Protein AF-A0A950GCI7-F1 (afdb_monomer)

pLDDT: mean 86.98, std 5.53, range [61.91, 94.88]

Sequence (180 aa):
MVAACFAAFTVYAAAMVFTGHADGTWAVWAFGGYAIATMLMLATRSWVLPLAVALGGALVAPLAWLMTRTAATAEVVVIGRAADHVLKYGTPYLPPGQLTGWKAYNPYLPLMDVFGLPRAVGIHGVLGDTRIWVTLTTILLIAAAFAIASPHRLRDCPHCRTRIAGATALAVASPVIAFP

Foldseek 3Di:
DLLVQLVVQLVVLVVVCPVPDPQVVLSVLQNVLSVVLSVCVVVDPDNVVSLVSLCVRLAVVVLVCCQPPHDDDLLQVLLLQLLLCCVVPVGSADDPVPCPDPSNDRPDDSVLNVLNNCVNVPNDGPSNGSSVVVLVVVLVVQLVVLCVVDPDHCVVDVVSNVVSVSVSSSVCSHCVNSRD

Structure (mmCIF, N/CA/C/O backbone):
data_AF-A0A950GCI7-F1
#
_entry.id   AF-A0A950GCI7-F1
#
loop_
_atom_site.group_PDB
_atom_site.id
_atom_site.type_symbol
_atom_site.label_atom_id
_atom_site.label_alt_id
_atom_site.label_comp_id
_atom_site.label_asym_id
_atom_site.label_entity_id
_atom_site.label_seq_id
_atom_site.pdbx_PDB_ins_code
_atom_site.Cartn_x
_atom_site.Cartn_y
_atom_site.Cartn_z
_atom_site.occupancy
_atom_site.B_iso_or_equiv
_atom_site.auth_seq_id
_atom_site.auth_comp_id
_atom_site.auth_asym_id
_atom_site.auth_atom_id
_atom_site.pdbx_PDB_model_num
ATOM 1 N N . MET A 1 1 ? -7.920 -1.530 23.272 1.00 66.19 1 MET A N 1
ATOM 2 C CA . MET A 1 1 ? -6.773 -2.134 22.556 1.00 66.19 1 MET A CA 1
ATOM 3 C C . MET A 1 1 ? -6.492 -1.422 21.233 1.00 66.19 1 MET A C 1
ATOM 5 O O . MET A 1 1 ? -5.451 -0.799 21.139 1.00 66.19 1 MET A O 1
ATOM 9 N N . VAL A 1 2 ? -7.421 -1.393 20.265 1.00 76.75 2 VAL A N 1
ATOM 10 C CA . VAL A 1 2 ? -7.188 -0.764 18.939 1.00 76.75 2 VAL A CA 1
ATOM 11 C C . VAL A 1 2 ? -6.863 0.739 19.008 1.00 76.75 2 VAL A C 1
ATOM 13 O O . VAL A 1 2 ? -5.959 1.194 18.318 1.00 76.75 2 VAL A O 1
ATOM 16 N N . ALA A 1 3 ? -7.523 1.503 19.886 1.00 78.44 3 ALA A N 1
ATOM 17 C CA . ALA A 1 3 ? -7.198 2.922 20.094 1.00 78.44 3 ALA A CA 1
ATOM 18 C C . ALA A 1 3 ? -5.755 3.144 20.593 1.00 78.44 3 ALA A C 1
ATOM 20 O O . ALA A 1 3 ? -5.101 4.089 20.170 1.00 78.44 3 ALA A O 1
ATOM 21 N N . ALA A 1 4 ? -5.237 2.248 21.444 1.00 83.69 4 ALA A N 1
ATOM 22 C CA . ALA A 1 4 ? -3.854 2.314 21.915 1.00 83.69 4 ALA A CA 1
ATOM 23 C C . ALA A 1 4 ? -2.859 1.986 20.790 1.00 83.69 4 ALA A C 1
ATOM 25 O O . ALA A 1 4 ? -1.811 2.617 20.704 1.00 83.69 4 ALA A O 1
ATOM 26 N N . CYS A 1 5 ? -3.208 1.054 19.893 1.00 84.75 5 CYS A N 1
ATOM 27 C CA . CYS A 1 5 ? -2.416 0.783 18.693 1.00 84.75 5 CYS A CA 1
ATOM 28 C C . CYS A 1 5 ? -2.339 2.020 17.791 1.00 84.75 5 CYS A C 1
ATOM 30 O O . CYS A 1 5 ? -1.241 2.418 17.423 1.00 84.75 5 CYS A O 1
ATOM 32 N N . PHE A 1 6 ? -3.471 2.668 17.486 1.00 86.00 6 PHE A N 1
ATOM 33 C CA . PHE A 1 6 ? -3.452 3.877 16.656 1.00 86.00 6 PHE A CA 1
ATOM 34 C C . PHE A 1 6 ? -2.712 5.038 17.315 1.00 86.00 6 PHE A C 1
ATOM 36 O O . PHE A 1 6 ? -1.933 5.693 16.633 1.00 86.00 6 PHE A O 1
ATOM 43 N N . ALA A 1 7 ? -2.845 5.227 18.630 1.00 84.75 7 ALA A N 1
ATOM 44 C CA . ALA A 1 7 ? -2.058 6.225 19.349 1.00 84.75 7 ALA A CA 1
ATOM 45 C C . ALA A 1 7 ? -0.545 5.950 19.243 1.00 84.75 7 ALA A C 1
ATOM 47 O O . ALA A 1 7 ? 0.230 6.861 18.956 1.00 84.75 7 ALA A O 1
ATOM 48 N N . ALA A 1 8 ? -0.119 4.691 19.405 1.00 88.81 8 ALA A N 1
ATOM 49 C CA . ALA A 1 8 ? 1.278 4.303 19.215 1.00 88.81 8 ALA A CA 1
ATOM 50 C C . ALA A 1 8 ? 1.749 4.543 17.769 1.00 88.81 8 ALA A C 1
ATOM 52 O O . ALA A 1 8 ? 2.854 5.039 17.553 1.00 88.81 8 ALA A O 1
ATOM 53 N N . PHE A 1 9 ? 0.900 4.258 16.778 1.00 90.12 9 PHE A N 1
ATOM 54 C CA . PHE A 1 9 ? 1.200 4.513 15.368 1.00 90.12 9 PHE A CA 1
ATOM 55 C C . PHE A 1 9 ? 1.307 6.010 15.059 1.00 90.12 9 PHE A C 1
ATOM 57 O O . PHE A 1 9 ? 2.199 6.407 14.314 1.00 90.12 9 PHE A O 1
ATOM 64 N N . THR A 1 10 ? 0.471 6.855 15.674 1.00 88.88 10 THR A N 1
ATOM 65 C CA . THR A 1 10 ? 0.588 8.317 15.586 1.00 88.88 10 THR A CA 1
ATOM 66 C C . THR A 1 10 ? 1.929 8.797 16.129 1.00 88.88 10 THR A C 1
ATOM 68 O O . THR A 1 10 ? 2.590 9.593 15.470 1.00 88.88 10 THR A O 1
ATOM 71 N N . VAL A 1 11 ? 2.354 8.310 17.301 1.00 88.50 11 VAL A N 1
ATOM 72 C CA . VAL A 1 11 ? 3.646 8.689 17.901 1.00 88.50 11 VAL A CA 1
ATOM 73 C C . VAL A 1 11 ? 4.813 8.254 17.013 1.00 88.50 11 VAL A C 1
ATOM 75 O O . VAL A 1 11 ? 5.729 9.039 16.780 1.00 88.50 11 VAL A O 1
ATOM 78 N N . TYR A 1 12 ? 4.760 7.037 16.468 1.00 86.94 12 TYR A N 1
ATOM 79 C CA . TYR A 1 12 ? 5.771 6.544 15.532 1.00 86.94 12 TYR A CA 1
ATOM 80 C C . TYR A 1 12 ? 5.846 7.398 14.257 1.00 86.94 12 TYR A C 1
ATOM 82 O O . TYR A 1 12 ? 6.926 7.841 13.870 1.00 86.94 12 TYR A O 1
ATOM 90 N N . ALA A 1 13 ? 4.699 7.683 13.631 1.00 86.44 13 ALA A N 1
ATOM 91 C CA . ALA A 1 13 ? 4.641 8.523 12.439 1.00 86.44 13 ALA A CA 1
ATOM 92 C C . ALA A 1 13 ? 5.143 9.946 12.729 1.00 86.44 13 ALA A C 1
ATOM 94 O O . ALA A 1 13 ? 5.906 10.492 11.939 1.00 86.44 13 ALA A O 1
ATOM 95 N N . ALA A 1 14 ? 4.794 10.517 13.889 1.00 86.56 14 ALA A N 1
ATOM 96 C CA . ALA A 1 14 ? 5.299 11.816 14.324 1.00 86.56 14 ALA A CA 1
ATOM 97 C C . ALA A 1 14 ? 6.827 11.819 14.433 1.00 86.56 14 ALA A C 1
ATOM 99 O O . ALA A 1 14 ? 7.466 12.720 13.902 1.00 86.56 14 ALA A O 1
ATOM 100 N N . ALA A 1 15 ? 7.421 10.798 15.060 1.00 85.81 15 ALA A N 1
ATOM 101 C CA . ALA A 1 15 ? 8.874 10.677 15.152 1.00 85.81 15 ALA A CA 1
ATOM 102 C C . ALA A 1 15 ? 9.528 10.642 13.760 1.00 85.81 15 ALA A C 1
ATOM 104 O O . ALA A 1 15 ? 10.510 11.344 13.533 1.00 85.81 15 ALA A O 1
ATOM 105 N N . MET A 1 16 ? 8.940 9.904 12.812 1.00 83.62 16 MET A N 1
ATOM 106 C CA . MET A 1 16 ? 9.430 9.814 11.430 1.00 83.62 16 MET A CA 1
ATOM 107 C C . MET A 1 16 ? 9.315 11.122 10.639 1.00 83.62 16 MET A C 1
ATOM 109 O O . MET A 1 16 ? 10.149 11.374 9.775 1.00 83.62 16 MET A O 1
ATOM 113 N N . VAL A 1 17 ? 8.350 11.997 10.941 1.00 83.94 17 VAL A N 1
ATOM 114 C CA . VAL A 1 17 ? 8.305 13.339 10.326 1.00 83.94 17 VAL A CA 1
ATOM 115 C C . VAL A 1 17 ? 9.581 14.129 10.649 1.00 83.94 17 VAL A C 1
ATOM 117 O O . VAL A 1 17 ? 10.089 14.858 9.799 1.00 83.94 17 VAL A O 1
ATOM 120 N N . PHE A 1 18 ? 10.137 13.954 11.850 1.00 78.12 18 PHE A N 1
ATOM 121 C CA . PHE A 1 18 ? 11.316 14.694 12.306 1.00 78.12 18 PHE A CA 1
ATOM 122 C C . PHE A 1 18 ? 12.657 14.081 11.878 1.00 78.12 18 PHE A C 1
ATOM 124 O O . PHE A 1 18 ? 13.688 14.725 12.061 1.00 78.12 18 PHE A O 1
ATOM 131 N N . THR A 1 19 ? 12.686 12.879 11.287 1.00 76.44 19 THR A N 1
ATOM 132 C CA . THR A 1 19 ? 13.949 12.244 10.858 1.00 76.44 19 THR A CA 1
ATOM 133 C C . THR A 1 19 ? 14.475 12.772 9.522 1.00 76.44 19 THR A C 1
ATOM 135 O O . THR A 1 19 ? 15.605 12.451 9.157 1.00 76.44 19 THR A O 1
ATOM 138 N N . GLY A 1 20 ? 13.692 13.561 8.775 1.00 63.19 20 GLY A N 1
ATOM 139 C CA . GLY A 1 20 ? 14.128 14.208 7.528 1.00 63.19 20 GLY A CA 1
ATOM 140 C C . GLY A 1 20 ? 14.492 13.253 6.381 1.00 63.19 20 GLY A C 1
ATOM 141 O O . GLY A 1 20 ? 15.110 13.681 5.409 1.00 63.19 20 GLY A O 1
ATOM 142 N N . HIS A 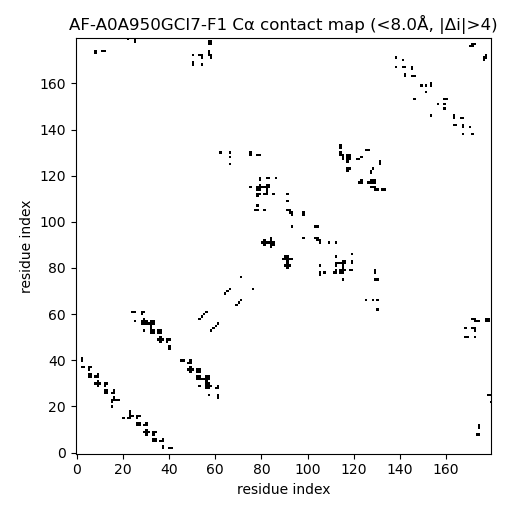1 21 ? 14.139 11.968 6.486 1.00 66.25 21 HIS A N 1
ATOM 143 C CA . HIS A 1 21 ? 14.389 10.972 5.442 1.00 66.25 21 HIS A CA 1
ATOM 144 C C . HIS A 1 21 ? 13.440 11.165 4.244 1.00 66.25 21 HIS A C 1
ATOM 146 O O . HIS A 1 21 ? 12.429 11.867 4.338 1.00 66.25 21 HIS A O 1
ATOM 152 N N . ALA A 1 22 ? 13.751 10.515 3.113 1.00 61.91 22 ALA A N 1
ATOM 153 C CA . ALA A 1 22 ? 12.938 10.541 1.886 1.00 61.91 22 ALA A CA 1
ATOM 154 C C . ALA A 1 22 ? 11.456 10.168 2.125 1.00 61.91 22 ALA A C 1
ATOM 156 O O . ALA A 1 22 ? 10.571 10.581 1.373 1.00 61.91 22 ALA A O 1
ATOM 157 N N . ASP A 1 23 ? 11.182 9.478 3.230 1.00 71.56 23 ASP A N 1
ATOM 158 C CA . ASP A 1 23 ? 9.874 8.951 3.616 1.00 71.56 23 ASP A CA 1
ATOM 159 C C . ASP A 1 23 ? 9.044 9.939 4.454 1.00 71.56 23 ASP A C 1
ATOM 161 O O . ASP A 1 23 ? 7.928 9.632 4.878 1.00 71.56 23 ASP A O 1
ATOM 165 N N . GLY A 1 24 ? 9.536 11.168 4.659 1.00 79.31 24 GLY A N 1
ATOM 166 C CA . GLY A 1 24 ? 8.820 12.213 5.399 1.00 79.31 24 GLY A CA 1
ATOM 167 C C . GLY A 1 24 ? 7.439 12.534 4.812 1.00 79.31 24 GLY A C 1
ATOM 168 O O . GLY A 1 24 ? 6.510 12.865 5.547 1.00 79.31 24 GLY A O 1
ATOM 169 N N . THR A 1 25 ? 7.258 12.351 3.499 1.00 85.38 25 THR A N 1
ATOM 170 C CA . THR A 1 25 ? 5.945 12.526 2.855 1.00 85.38 25 THR A CA 1
ATOM 171 C C . THR A 1 25 ? 4.940 11.478 3.330 1.00 85.38 25 THR A C 1
ATOM 173 O O . THR A 1 25 ? 3.799 11.822 3.635 1.00 85.38 25 THR A O 1
ATOM 176 N N . TRP A 1 26 ? 5.352 10.210 3.436 1.00 88.75 26 TRP A N 1
ATOM 177 C CA . TRP A 1 26 ? 4.504 9.165 4.011 1.00 8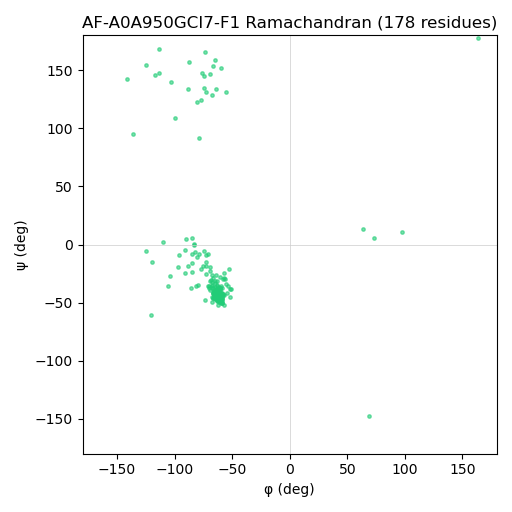8.75 26 TRP A CA 1
ATOM 178 C C . TRP A 1 26 ? 4.178 9.483 5.472 1.00 88.75 26 TRP A C 1
ATOM 180 O O . TRP A 1 26 ? 3.018 9.405 5.872 1.00 88.75 26 TRP A O 1
ATOM 190 N N . ALA A 1 27 ? 5.179 9.920 6.243 1.00 87.19 27 ALA A N 1
ATOM 191 C CA . ALA A 1 27 ? 5.028 10.184 7.669 1.00 87.19 27 ALA A CA 1
ATOM 192 C C . ALA A 1 27 ? 3.974 11.267 7.961 1.00 87.19 27 ALA A C 1
ATOM 194 O O . ALA A 1 27 ? 3.185 11.111 8.891 1.00 87.19 27 ALA A O 1
ATOM 195 N N . VAL A 1 28 ? 3.891 12.321 7.138 1.00 89.69 28 VAL A N 1
ATOM 196 C CA . VAL A 1 28 ? 2.868 13.379 7.268 1.00 89.69 28 VAL A CA 1
ATOM 197 C C . VAL A 1 28 ? 1.454 12.828 7.057 1.00 89.69 28 VAL A C 1
ATOM 199 O O . VAL A 1 28 ? 0.557 13.080 7.865 1.00 89.69 28 VAL A O 1
ATOM 202 N N . TRP A 1 29 ? 1.254 12.049 5.992 1.00 91.06 29 TRP A N 1
ATOM 203 C CA . TRP A 1 29 ? -0.033 11.420 5.692 1.00 91.06 29 TRP A CA 1
ATOM 204 C C . TRP A 1 29 ? -0.444 10.413 6.775 1.00 91.06 29 TRP A C 1
ATOM 206 O O . TRP A 1 29 ? -1.570 10.464 7.281 1.00 91.06 29 TRP A O 1
ATOM 216 N N . ALA A 1 30 ? 0.486 9.546 7.180 1.00 88.88 30 ALA A N 1
ATOM 217 C CA . ALA A 1 30 ? 0.273 8.538 8.209 1.00 88.88 30 ALA A CA 1
ATOM 218 C C . ALA A 1 30 ? -0.029 9.177 9.573 1.00 88.88 30 ALA A C 1
ATOM 220 O O . ALA A 1 30 ? -0.970 8.762 10.249 1.00 88.88 30 ALA A O 1
ATOM 221 N N . PHE A 1 31 ? 0.696 10.235 9.954 1.00 90.50 31 PHE A N 1
ATOM 222 C CA . PHE A 1 31 ? 0.443 10.986 11.184 1.00 90.50 31 PHE A CA 1
ATOM 223 C C . PHE A 1 31 ? -0.987 11.530 11.223 1.00 90.50 31 PHE A C 1
ATOM 225 O O . PHE A 1 31 ? -1.716 11.263 12.182 1.00 90.50 31 PHE A O 1
ATOM 232 N N . GLY A 1 32 ? -1.412 12.230 10.165 1.00 90.56 32 GLY A N 1
ATOM 233 C CA . GLY A 1 32 ? -2.774 12.755 10.061 1.00 90.56 32 GLY A CA 1
ATOM 234 C C . GLY A 1 32 ? -3.828 11.646 10.120 1.00 90.56 32 GLY A C 1
ATOM 235 O O . GLY A 1 32 ? -4.783 11.735 10.894 1.00 90.56 32 GLY A O 1
ATOM 236 N N . GLY A 1 33 ? -3.620 10.561 9.366 1.00 90.75 33 GLY A N 1
ATOM 237 C CA . GLY A 1 33 ? -4.516 9.404 9.337 1.00 90.75 33 GLY A CA 1
ATOM 238 C C . GLY A 1 33 ? -4.686 8.740 10.704 1.00 90.75 33 GLY A C 1
ATOM 239 O O . GLY A 1 33 ? -5.814 8.543 11.161 1.00 90.75 33 GLY A O 1
ATOM 240 N N . TYR A 1 34 ? -3.586 8.436 11.395 1.00 92.12 34 TYR A N 1
ATOM 241 C CA . TYR A 1 34 ? -3.638 7.800 12.712 1.00 92.12 34 TYR A CA 1
ATOM 242 C C . TYR A 1 34 ? -4.157 8.736 13.805 1.00 92.12 34 TYR A C 1
ATOM 244 O O . TYR A 1 34 ? -4.874 8.279 14.695 1.00 92.12 34 TYR A O 1
ATOM 252 N N . ALA A 1 35 ? -3.841 10.035 13.752 1.00 90.06 35 ALA A N 1
ATOM 253 C CA . ALA A 1 35 ? -4.347 11.008 14.720 1.00 90.06 35 ALA A CA 1
ATOM 254 C C . ALA A 1 35 ? -5.878 11.122 14.640 1.00 90.06 35 ALA A C 1
ATOM 256 O O . ALA A 1 35 ? -6.562 10.981 15.657 1.00 90.06 35 ALA A O 1
ATOM 257 N N . ILE A 1 36 ? -6.426 11.279 13.429 1.00 92.38 36 ILE A N 1
ATOM 258 C CA . ILE A 1 36 ? -7.878 11.329 13.212 1.00 92.38 36 ILE A CA 1
ATOM 259 C C . ILE A 1 36 ? -8.518 9.989 13.595 1.00 92.38 36 ILE A C 1
ATOM 261 O O . ILE A 1 36 ? -9.534 9.975 14.289 1.00 92.38 36 ILE A O 1
ATOM 265 N N . ALA A 1 37 ? -7.917 8.855 13.216 1.00 89.56 37 ALA A N 1
ATOM 266 C CA . ALA A 1 37 ? -8.409 7.537 13.616 1.00 89.56 37 ALA A CA 1
ATOM 267 C C . ALA A 1 37 ? -8.453 7.382 15.146 1.00 89.56 37 ALA A C 1
ATOM 269 O O . ALA A 1 37 ? -9.445 6.903 15.693 1.00 89.56 37 ALA A O 1
ATOM 270 N N . THR A 1 38 ? -7.425 7.843 15.858 1.00 88.88 38 THR A N 1
ATOM 271 C CA . THR A 1 38 ? -7.390 7.811 17.326 1.00 88.88 38 THR A CA 1
ATOM 272 C C . THR A 1 38 ? -8.519 8.656 17.916 1.00 88.88 38 THR A C 1
ATOM 274 O O . THR A 1 38 ? -9.268 8.161 18.757 1.00 88.88 38 THR A O 1
ATOM 277 N N . MET A 1 39 ? -8.714 9.887 17.429 1.00 89.94 39 MET A N 1
ATOM 278 C CA . MET A 1 39 ? -9.802 10.764 17.881 1.00 89.94 39 MET A CA 1
ATOM 279 C C . MET A 1 39 ? -11.187 10.159 17.618 1.00 89.94 39 MET A C 1
ATOM 281 O O . MET A 1 39 ? -12.032 10.143 18.511 1.00 89.94 39 MET A O 1
ATOM 285 N N . LEU A 1 40 ? -11.420 9.600 16.427 1.00 90.31 40 LEU A N 1
ATOM 286 C CA . LEU A 1 40 ? -12.694 8.964 16.080 1.00 90.31 40 LEU A CA 1
ATOM 287 C C . LEU A 1 40 ? -12.972 7.712 16.920 1.00 90.31 40 LEU A C 1
ATOM 289 O O . LEU A 1 40 ? -14.128 7.431 17.235 1.00 90.31 40 LEU A O 1
ATOM 293 N N . MET A 1 41 ? -11.930 6.969 17.299 1.00 87.62 41 MET A N 1
ATOM 294 C CA . MET A 1 41 ? -12.061 5.793 18.160 1.00 87.62 41 MET A CA 1
ATOM 295 C C . MET A 1 41 ? -12.374 6.168 19.619 1.00 87.62 41 MET A C 1
ATOM 297 O O . MET A 1 41 ? -12.965 5.370 20.340 1.00 87.62 41 MET A O 1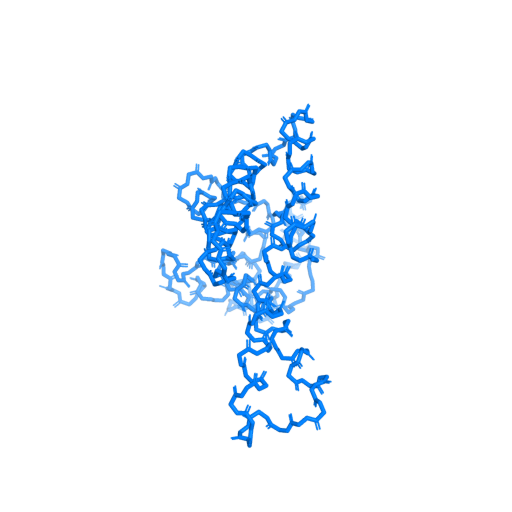
ATOM 301 N N . LEU A 1 42 ? -11.988 7.374 20.053 1.00 87.81 42 LEU A N 1
ATOM 302 C CA . LEU A 1 42 ? -12.363 7.934 21.357 1.00 87.81 42 LEU A CA 1
ATOM 303 C C . LEU A 1 42 ? -13.771 8.549 21.337 1.00 87.81 42 LEU A C 1
ATOM 305 O O . LEU A 1 42 ? -14.495 8.453 22.324 1.00 87.81 42 LEU A O 1
ATOM 309 N N . ALA A 1 43 ? -14.164 9.167 20.220 1.00 89.56 43 ALA A N 1
ATOM 310 C CA . ALA A 1 43 ? -15.439 9.870 20.080 1.00 89.56 43 ALA A CA 1
ATOM 311 C C . ALA A 1 43 ? -16.616 8.960 19.687 1.00 89.56 43 ALA A C 1
ATOM 313 O O . ALA A 1 43 ? -17.771 9.301 19.935 1.00 89.56 43 ALA A O 1
ATOM 314 N N . THR A 1 44 ? -16.355 7.812 19.054 1.00 86.88 44 THR A N 1
ATOM 315 C CA . THR A 1 44 ? -17.400 6.919 18.535 1.00 86.88 44 THR A CA 1
ATOM 316 C C . THR A 1 44 ? -17.252 5.500 19.079 1.00 86.88 44 THR A C 1
ATOM 318 O O . THR A 1 44 ? -16.160 5.046 19.400 1.00 86.88 44 THR A O 1
ATOM 321 N N . ARG A 1 45 ? -18.359 4.746 19.128 1.00 81.88 45 ARG A N 1
ATOM 322 C CA . ARG A 1 45 ? -18.325 3.292 19.387 1.00 81.88 45 ARG A CA 1
ATOM 323 C C . ARG A 1 45 ? -18.036 2.451 18.139 1.00 81.88 45 ARG A C 1
ATOM 325 O O . ARG A 1 45 ? -18.014 1.224 18.220 1.00 81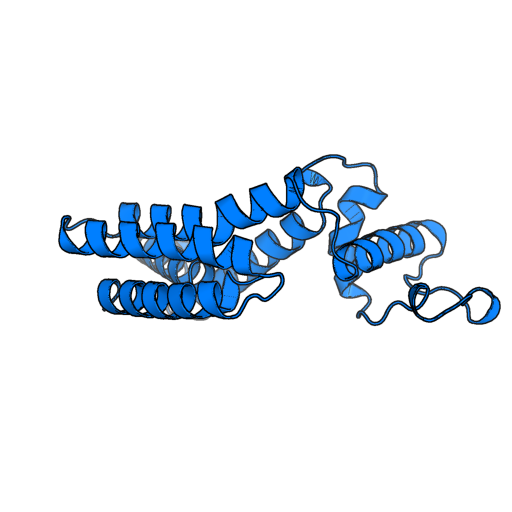.88 45 ARG A O 1
ATOM 332 N N . SER A 1 46 ? -17.851 3.087 16.983 1.00 83.56 46 SER A N 1
ATOM 333 C CA . SER A 1 46 ? -17.626 2.396 15.716 1.00 83.56 46 SER A CA 1
ATOM 334 C C . SER A 1 46 ? -16.136 2.136 15.500 1.00 83.56 46 SER A C 1
ATOM 336 O O . SER A 1 46 ? -15.318 3.032 15.667 1.00 83.56 46 SER A O 1
ATOM 338 N N . TRP A 1 47 ? -15.778 0.917 15.096 1.00 83.25 47 TRP A N 1
ATOM 339 C CA . TRP A 1 47 ? -14.383 0.556 14.808 1.00 83.25 47 TRP A CA 1
ATOM 340 C C . TRP A 1 47 ? -14.040 0.630 13.314 1.00 83.25 47 TRP A C 1
ATOM 342 O O . TRP A 1 47 ? -12.871 0.739 12.954 1.00 83.25 47 TRP A O 1
ATOM 352 N N . VAL A 1 48 ? -15.056 0.599 12.445 1.00 87.12 48 VAL A N 1
ATOM 353 C CA . VAL A 1 48 ? -14.892 0.555 10.985 1.00 87.12 48 VAL A CA 1
ATOM 354 C C . VAL A 1 48 ? -14.434 1.902 10.433 1.00 87.12 48 VAL A C 1
ATOM 356 O O . VAL A 1 48 ? -13.479 1.946 9.663 1.00 87.12 48 VAL A O 1
ATOM 359 N N . LEU A 1 49 ? -15.079 3.000 10.841 1.00 88.88 49 LEU A N 1
ATOM 360 C CA . LEU A 1 49 ? -14.749 4.333 10.334 1.00 88.88 49 LEU A CA 1
ATOM 361 C C . LEU A 1 49 ? -13.303 4.742 10.678 1.00 88.88 49 LEU A C 1
ATOM 363 O O . LEU A 1 49 ? -12.575 5.115 9.760 1.00 88.88 49 LEU A O 1
ATOM 367 N N . PRO A 1 50 ? -12.824 4.615 11.930 1.00 88.06 50 PRO A N 1
ATOM 368 C CA . PRO A 1 50 ? -11.440 4.962 12.245 1.00 88.06 50 PRO A CA 1
ATOM 369 C C . PRO A 1 50 ? -10.418 4.084 11.514 1.00 88.06 50 PRO A C 1
ATOM 371 O O . PRO A 1 50 ? -9.375 4.573 11.092 1.00 88.06 50 PRO A O 1
ATOM 374 N N . LEU A 1 51 ? -10.723 2.796 11.322 1.00 88.06 51 LEU A N 1
ATOM 375 C CA . LEU A 1 51 ? -9.868 1.882 10.568 1.00 88.06 51 LEU A CA 1
ATOM 376 C C . LEU A 1 51 ? -9.790 2.270 9.087 1.00 88.06 51 LEU A C 1
ATOM 378 O O . LEU A 1 51 ? -8.710 2.239 8.503 1.00 88.06 51 LEU A O 1
ATOM 382 N N . ALA A 1 52 ? -10.913 2.681 8.494 1.00 90.62 52 ALA A N 1
ATOM 383 C CA . ALA A 1 52 ? -10.949 3.196 7.130 1.00 90.62 52 ALA A CA 1
ATOM 384 C C . ALA A 1 52 ? -10.131 4.489 6.990 1.00 90.62 52 ALA A C 1
ATOM 386 O O . ALA A 1 52 ? -9.390 4.632 6.021 1.00 90.62 52 ALA A O 1
ATOM 387 N N . VAL A 1 53 ? -10.200 5.397 7.974 1.00 92.19 53 VAL A N 1
ATOM 388 C CA . VAL A 1 53 ? -9.367 6.613 7.995 1.00 92.19 53 VAL A CA 1
ATOM 389 C C . VAL A 1 53 ? -7.883 6.270 8.121 1.00 92.19 53 VAL A C 1
ATOM 391 O O . VAL A 1 53 ? -7.070 6.833 7.391 1.00 92.19 53 VAL A O 1
ATOM 394 N N . ALA A 1 54 ? -7.522 5.321 8.989 1.00 90.62 54 ALA A N 1
ATOM 395 C CA . ALA A 1 54 ? -6.139 4.876 9.136 1.00 90.62 54 ALA A CA 1
ATOM 396 C C . ALA A 1 54 ? -5.597 4.251 7.840 1.00 90.62 54 ALA A C 1
ATOM 398 O O . ALA A 1 54 ? -4.513 4.616 7.401 1.00 90.62 54 ALA A O 1
ATOM 399 N N . LEU A 1 55 ? -6.363 3.374 7.181 1.00 91.31 55 LEU A N 1
ATOM 400 C CA . LEU A 1 55 ? -5.998 2.821 5.870 1.00 91.31 55 LEU A CA 1
ATOM 401 C C . LEU A 1 55 ? -5.875 3.911 4.800 1.00 91.31 55 LEU A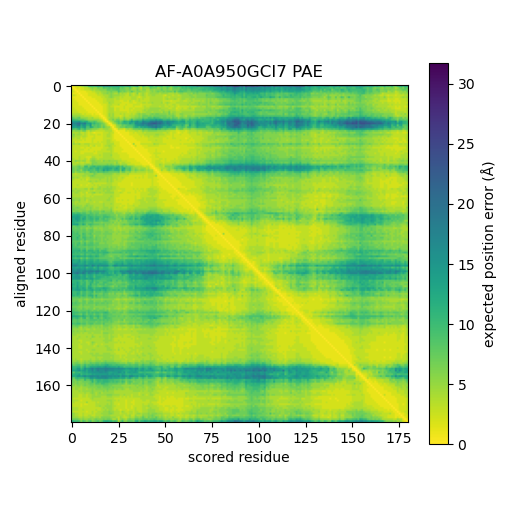 C 1
ATOM 403 O O . LEU A 1 55 ? -4.932 3.907 4.009 1.00 91.31 55 LEU A O 1
ATOM 407 N N . GLY A 1 56 ? -6.817 4.854 4.788 1.00 91.44 56 GLY A N 1
ATOM 408 C CA . GLY A 1 56 ? -6.813 5.985 3.870 1.00 91.44 56 GLY A CA 1
ATOM 409 C C . GLY A 1 56 ? -5.553 6.835 4.013 1.00 91.44 56 GLY A C 1
ATOM 410 O O . GLY A 1 56 ? -4.881 7.100 3.023 1.00 91.44 56 GLY A O 1
ATOM 411 N N . GLY A 1 57 ? -5.215 7.228 5.242 1.00 89.44 57 GLY A N 1
ATOM 412 C CA . GLY A 1 57 ? -4.089 8.117 5.523 1.00 89.44 57 GLY A CA 1
ATOM 413 C C . GLY A 1 57 ? -2.722 7.434 5.527 1.00 89.44 57 GLY A C 1
ATOM 414 O O . GLY A 1 57 ? -1.757 8.039 5.088 1.00 89.44 57 GLY A O 1
ATOM 415 N N . ALA A 1 58 ? -2.613 6.186 5.981 1.00 89.88 58 ALA A N 1
ATOM 416 C CA . ALA A 1 58 ? -1.318 5.511 6.092 1.00 89.88 58 ALA A CA 1
ATOM 417 C C . ALA A 1 58 ? -0.925 4.708 4.845 1.00 89.88 58 ALA A C 1
ATOM 419 O O . ALA A 1 58 ? 0.261 4.493 4.624 1.00 89.88 58 ALA A O 1
ATOM 420 N N . LEU A 1 59 ? -1.890 4.270 4.028 1.00 89.69 59 LEU A N 1
ATOM 421 C CA . LEU A 1 59 ? -1.619 3.439 2.852 1.00 89.69 59 LEU A CA 1
ATOM 422 C C . LEU A 1 59 ? -2.102 4.095 1.559 1.00 89.69 59 LEU A C 1
ATOM 424 O O . LEU A 1 59 ? -1.303 4.356 0.666 1.00 89.69 59 LEU A O 1
ATOM 428 N N . VAL A 1 60 ? -3.405 4.364 1.441 1.00 91.00 60 VAL A N 1
ATOM 429 C CA . VAL A 1 60 ? -4.013 4.727 0.148 1.00 91.00 60 VAL A CA 1
ATOM 430 C C . VAL A 1 60 ? -3.531 6.091 -0.342 1.00 91.00 60 VAL A C 1
ATOM 432 O O . VAL A 1 60 ? -3.110 6.210 -1.491 1.00 91.00 60 VAL A O 1
ATOM 435 N N . ALA A 1 61 ? -3.569 7.118 0.509 1.00 90.06 61 ALA A N 1
ATOM 436 C CA . ALA A 1 61 ? -3.150 8.464 0.137 1.00 90.06 61 ALA A CA 1
ATOM 437 C C . ALA A 1 61 ? -1.637 8.556 -0.151 1.00 90.06 61 ALA A C 1
ATOM 439 O O . ALA A 1 61 ? -1.293 9.081 -1.214 1.00 90.06 61 ALA A O 1
ATOM 440 N N . PRO A 1 62 ? -0.730 7.996 0.680 1.00 87.88 62 PRO A N 1
ATOM 441 C CA . PRO A 1 62 ? 0.693 7.925 0.350 1.00 87.88 62 PRO A CA 1
ATOM 442 C C . PRO A 1 62 ? 0.967 7.174 -0.951 1.00 87.88 62 PRO A C 1
ATOM 444 O O . PRO A 1 62 ? 1.738 7.651 -1.778 1.00 87.88 62 PRO A O 1
ATOM 447 N N . LEU A 1 63 ? 0.309 6.034 -1.172 1.00 87.19 63 LEU A N 1
ATOM 448 C CA . LEU A 1 63 ? 0.491 5.236 -2.381 1.00 87.19 63 LEU A CA 1
ATOM 449 C C . LEU A 1 63 ? 0.041 5.998 -3.634 1.00 87.19 63 LEU A C 1
ATOM 451 O O . LEU A 1 63 ? 0.778 6.068 -4.617 1.00 87.19 63 LEU A O 1
ATOM 455 N N . ALA A 1 64 ? -1.135 6.626 -3.582 1.00 88.56 64 ALA A N 1
ATOM 456 C CA . ALA A 1 64 ? -1.644 7.456 -4.669 1.00 88.56 64 ALA A CA 1
ATOM 457 C C . ALA A 1 64 ? -0.728 8.661 -4.934 1.00 88.56 64 ALA A C 1
ATOM 459 O O . ALA A 1 64 ? -0.464 9.001 -6.090 1.00 88.56 64 ALA A O 1
ATOM 460 N N . TRP A 1 65 ? -0.197 9.283 -3.878 1.00 88.31 65 TRP A N 1
ATOM 461 C CA . TRP A 1 65 ? 0.783 10.357 -3.999 1.00 88.31 65 TRP A CA 1
ATOM 462 C C . TRP A 1 65 ? 2.063 9.872 -4.683 1.00 88.31 65 TRP A C 1
ATOM 464 O O . TRP A 1 65 ? 2.515 10.496 -5.641 1.00 88.31 65 TRP A O 1
ATOM 474 N N . LEU A 1 66 ? 2.613 8.732 -4.259 1.00 84.12 66 LEU A N 1
ATOM 475 C CA 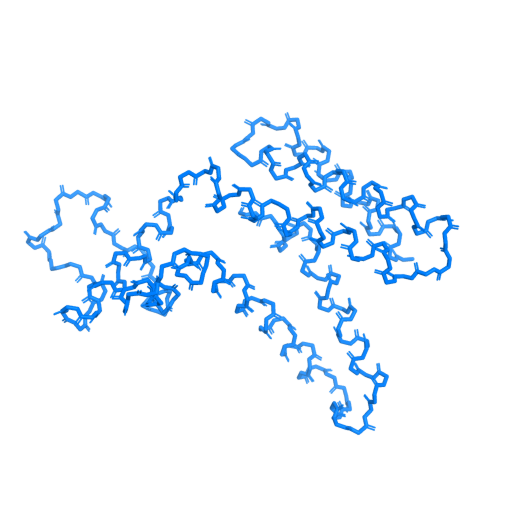. LEU A 1 66 ? 3.807 8.149 -4.866 1.00 84.12 66 LEU A CA 1
ATOM 476 C C . LEU A 1 66 ? 3.588 7.828 -6.350 1.00 84.12 66 LEU A C 1
ATOM 478 O O . LEU A 1 66 ? 4.446 8.108 -7.180 1.00 84.12 66 LEU A O 1
ATOM 482 N N . MET A 1 67 ? 2.433 7.281 -6.722 1.00 83.62 67 MET A N 1
ATOM 483 C CA . MET A 1 67 ? 2.133 6.943 -8.120 1.00 83.62 67 MET A CA 1
ATOM 484 C C . MET A 1 67 ? 1.970 8.165 -9.025 1.00 83.62 67 MET A C 1
ATOM 486 O O . MET A 1 67 ? 2.253 8.088 -10.217 1.00 83.62 67 MET A O 1
ATOM 490 N N . THR A 1 68 ? 1.492 9.284 -8.482 1.00 84.00 68 THR A N 1
ATOM 491 C CA . THR A 1 68 ? 1.103 10.449 -9.293 1.00 84.00 68 THR A CA 1
ATOM 492 C C . THR A 1 68 ? 2.108 11.591 -9.247 1.00 84.00 68 THR A C 1
ATOM 494 O O . THR A 1 68 ? 2.173 12.382 -10.187 1.00 84.00 68 THR A O 1
ATOM 497 N N . ARG A 1 69 ? 2.876 11.716 -8.160 1.00 83.25 69 ARG A N 1
ATOM 498 C CA . ARG A 1 69 ? 3.738 12.876 -7.895 1.00 83.25 69 ARG A CA 1
ATOM 499 C C . ARG A 1 69 ? 5.215 12.538 -7.773 1.00 83.25 69 ARG A C 1
ATOM 501 O O . AR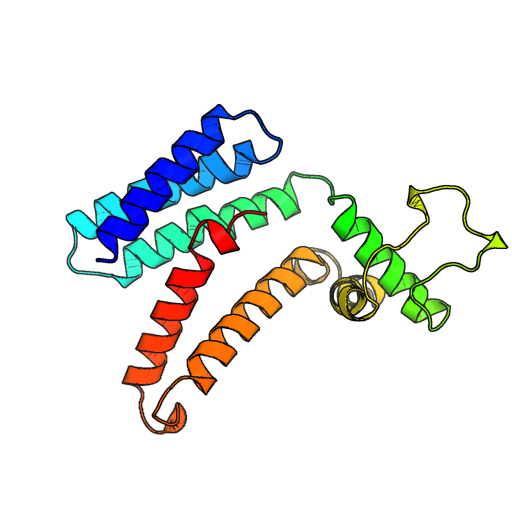G A 1 69 ? 6.021 13.462 -7.832 1.00 83.25 69 ARG A O 1
ATOM 508 N N . THR A 1 70 ? 5.589 11.268 -7.613 1.00 78.88 70 THR A N 1
ATOM 509 C CA . THR A 1 70 ? 6.997 10.883 -7.469 1.00 78.88 70 THR A CA 1
ATOM 510 C C . THR A 1 70 ? 7.457 9.983 -8.603 1.00 78.88 70 THR A C 1
ATOM 512 O O . THR A 1 70 ? 6.706 9.172 -9.146 1.00 78.88 70 THR A O 1
ATOM 515 N N . ALA A 1 71 ? 8.727 10.137 -8.981 1.00 79.88 71 ALA A N 1
ATOM 516 C CA . ALA A 1 71 ? 9.353 9.219 -9.914 1.00 79.88 71 ALA A CA 1
ATOM 517 C C . ALA A 1 71 ? 9.337 7.791 -9.341 1.00 79.88 71 ALA A C 1
ATOM 519 O O . ALA A 1 71 ? 9.351 7.580 -8.121 1.00 79.88 71 ALA A O 1
ATOM 520 N N . ALA A 1 72 ? 9.314 6.801 -10.232 1.00 80.00 72 ALA A N 1
ATOM 521 C CA . ALA A 1 72 ? 9.495 5.412 -9.840 1.00 80.00 72 ALA A CA 1
ATOM 522 C C . ALA A 1 72 ? 10.820 5.266 -9.070 1.00 80.00 72 ALA A C 1
ATOM 524 O O . ALA A 1 72 ? 11.857 5.769 -9.508 1.00 80.00 72 ALA A O 1
ATOM 525 N N . THR A 1 73 ? 10.778 4.595 -7.919 1.00 81.81 73 THR A N 1
ATOM 526 C CA . THR A 1 73 ? 11.985 4.268 -7.153 1.00 81.81 73 THR A CA 1
ATOM 527 C C . THR A 1 73 ? 12.853 3.316 -7.972 1.00 81.81 73 THR A C 1
ATOM 529 O O . THR A 1 73 ? 12.361 2.644 -8.884 1.00 81.81 73 THR A O 1
ATOM 532 N N . ALA A 1 74 ? 14.152 3.250 -7.663 1.00 83.12 74 ALA A N 1
ATOM 533 C CA . ALA A 1 74 ? 15.079 2.381 -8.389 1.00 83.12 74 ALA A CA 1
ATOM 534 C C . ALA A 1 74 ? 14.566 0.930 -8.458 1.00 83.12 74 ALA A C 1
ATOM 536 O O . ALA A 1 74 ? 14.634 0.304 -9.511 1.00 83.12 74 ALA A O 1
ATOM 537 N N . GLU A 1 75 ? 13.959 0.452 -7.376 1.00 83.62 75 GLU A N 1
ATOM 538 C CA . GLU A 1 75 ? 13.367 -0.882 -7.259 1.00 83.62 75 GLU A CA 1
ATOM 539 C C . GLU A 1 75 ? 12.267 -1.136 -8.299 1.00 83.62 75 GLU A C 1
ATOM 541 O O . GLU A 1 75 ? 12.314 -2.110 -9.048 1.00 83.62 75 GLU A O 1
ATOM 546 N N . VAL A 1 76 ? 11.315 -0.206 -8.417 1.00 86.56 76 VAL A N 1
ATOM 547 C CA . VAL A 1 76 ? 10.193 -0.295 -9.365 1.00 86.56 76 VAL A CA 1
ATOM 548 C C . VAL A 1 76 ? 10.691 -0.293 -10.808 1.00 86.56 76 VAL A C 1
ATOM 550 O O . VAL A 1 76 ? 10.169 -1.024 -11.651 1.00 86.56 76 VAL A O 1
ATOM 553 N N . VAL A 1 77 ? 11.725 0.503 -11.095 1.00 87.81 77 VAL A N 1
ATOM 554 C CA . VAL A 1 77 ? 12.349 0.555 -12.424 1.00 87.81 77 VAL A CA 1
ATOM 555 C C . VAL A 1 77 ? 13.040 -0.765 -12.763 1.00 87.81 77 VAL A C 1
ATOM 557 O O . VAL A 1 77 ? 12.929 -1.229 -13.898 1.00 87.81 77 VAL A O 1
ATOM 560 N N . VAL A 1 78 ? 13.745 -1.371 -11.804 1.00 89.88 78 VAL A N 1
ATOM 561 C CA . VAL A 1 78 ? 14.421 -2.657 -12.014 1.00 89.88 78 VAL A CA 1
ATOM 562 C C . VAL A 1 78 ? 13.403 -3.765 -12.268 1.00 89.88 78 VAL A C 1
ATOM 564 O O . VAL A 1 78 ? 13.551 -4.477 -13.256 1.00 89.88 78 VAL A O 1
ATOM 567 N N . ILE A 1 79 ? 12.340 -3.851 -11.463 1.00 89.75 79 ILE A N 1
ATOM 568 C CA . ILE A 1 79 ? 11.272 -4.849 -11.637 1.00 89.75 79 ILE A CA 1
ATOM 569 C C . ILE A 1 79 ? 10.593 -4.705 -13.006 1.00 89.75 79 ILE A C 1
ATOM 571 O O . ILE A 1 79 ? 10.389 -5.690 -13.713 1.00 89.75 79 ILE A O 1
ATOM 575 N N . GLY A 1 80 ? 10.270 -3.473 -13.419 1.00 87.56 80 GLY A N 1
ATOM 576 C CA . GLY A 1 80 ? 9.665 -3.225 -14.731 1.00 87.56 80 GLY A CA 1
ATOM 577 C C . GLY A 1 80 ? 10.577 -3.643 -15.887 1.00 87.56 80 GLY A C 1
ATOM 578 O O . GLY A 1 80 ? 10.137 -4.310 -16.820 1.00 87.56 80 GLY A O 1
ATOM 579 N N . ARG A 1 81 ? 11.871 -3.314 -15.805 1.00 89.69 81 ARG A N 1
ATOM 580 C CA . ARG A 1 81 ? 12.854 -3.710 -16.824 1.00 89.69 81 ARG A CA 1
ATOM 581 C C . ARG A 1 81 ? 13.041 -5.225 -16.880 1.00 89.69 81 ARG A C 1
ATOM 583 O O . ARG A 1 81 ? 13.155 -5.792 -17.962 1.00 89.69 81 ARG A O 1
ATOM 590 N N . ALA A 1 82 ? 13.093 -5.872 -15.725 1.00 89.00 82 ALA A N 1
ATOM 591 C CA . ALA A 1 82 ? 13.248 -7.310 -15.633 1.00 89.00 82 ALA A CA 1
ATOM 592 C C . ALA A 1 82 ? 12.045 -8.044 -16.243 1.00 89.00 82 ALA A C 1
ATOM 594 O O . ALA A 1 82 ? 12.236 -8.986 -17.009 1.00 89.00 82 ALA A O 1
ATOM 595 N N . ALA A 1 83 ? 10.824 -7.544 -16.032 1.00 89.81 83 ALA A N 1
ATOM 596 C CA . ALA A 1 83 ? 9.629 -8.048 -16.706 1.00 89.81 83 ALA A CA 1
ATOM 597 C C . ALA A 1 83 ? 9.717 -7.924 -18.241 1.00 89.81 83 ALA A C 1
ATOM 599 O O . ALA A 1 83 ? 9.417 -8.882 -18.956 1.00 89.81 83 ALA A O 1
ATOM 600 N N . ASP A 1 84 ? 10.202 -6.788 -18.758 1.00 90.44 84 ASP A N 1
ATOM 601 C CA . ASP A 1 84 ? 10.452 -6.623 -20.197 1.00 90.44 84 ASP A CA 1
ATOM 602 C C . ASP A 1 84 ? 11.490 -7.630 -20.720 1.00 90.44 84 ASP A C 1
ATOM 604 O O . ASP A 1 84 ? 11.377 -8.118 -21.846 1.00 90.44 84 ASP A O 1
ATOM 608 N N . HIS A 1 85 ? 12.517 -7.942 -19.926 1.00 90.56 85 HIS A N 1
ATOM 609 C CA . HIS A 1 85 ? 13.528 -8.939 -20.277 1.00 90.56 85 HIS A CA 1
ATOM 610 C C . HIS A 1 85 ? 12.960 -10.359 -20.277 1.00 90.56 85 HIS A C 1
ATOM 612 O O . HIS A 1 85 ? 13.248 -11.108 -21.207 1.00 90.56 85 HIS A O 1
ATOM 618 N N . VAL A 1 86 ? 12.087 -10.707 -19.329 1.00 91.81 86 VAL A N 1
ATOM 619 C CA . VAL A 1 86 ? 11.390 -12.002 -19.331 1.00 91.81 86 VAL A CA 1
ATOM 620 C C . VAL A 1 86 ? 10.570 -12.168 -20.608 1.00 91.81 86 VAL A C 1
ATOM 622 O O . VAL A 1 86 ? 10.675 -13.206 -21.258 1.00 91.81 86 VAL A O 1
ATOM 625 N N . LEU A 1 87 ? 9.816 -11.144 -21.023 1.00 90.38 87 LEU A N 1
ATOM 626 C CA . LEU A 1 87 ? 9.013 -11.221 -22.248 1.00 90.38 87 LEU A CA 1
ATOM 627 C C . LEU A 1 87 ? 9.860 -11.285 -23.527 1.00 90.38 87 LEU A C 1
ATOM 629 O O . LEU A 1 87 ? 9.471 -11.955 -24.480 1.00 90.38 87 LEU A O 1
ATOM 633 N N . LYS A 1 88 ? 11.005 -10.593 -23.570 1.00 89.88 88 LYS A N 1
ATOM 634 C CA . LYS A 1 88 ? 11.861 -10.524 -24.770 1.00 89.88 88 LYS A CA 1
ATOM 635 C C . LYS A 1 88 ? 12.853 -11.680 -24.889 1.00 89.88 88 LYS A C 1
ATOM 637 O O . LYS A 1 88 ? 13.129 -12.125 -25.998 1.00 89.88 88 LYS A O 1
ATOM 642 N N . TYR A 1 89 ? 13.414 -12.130 -23.772 1.00 88.56 89 TYR A N 1
ATOM 643 C CA . TYR A 1 89 ? 14.564 -13.039 -23.726 1.00 88.56 89 TYR A CA 1
ATOM 644 C C . TYR A 1 89 ? 14.306 -14.313 -22.911 1.00 88.56 89 TYR A C 1
ATOM 646 O O . TYR A 1 89 ? 15.172 -15.183 -22.865 1.00 88.56 89 TYR A O 1
ATOM 654 N N . GLY A 1 90 ? 13.153 -14.439 -22.245 1.00 89.50 90 GLY A N 1
ATOM 655 C CA . GLY A 1 90 ? 12.836 -15.581 -21.379 1.00 89.50 90 GLY A CA 1
ATOM 656 C C . GLY A 1 90 ? 13.590 -15.589 -20.044 1.00 89.50 90 GLY A C 1
ATOM 657 O O . GLY A 1 90 ? 13.485 -16.548 -19.285 1.00 89.50 90 GLY A O 1
ATOM 658 N N . THR A 1 91 ? 14.349 -14.533 -19.744 1.00 90.06 91 THR A N 1
ATOM 659 C CA . THR A 1 91 ? 15.121 -14.369 -18.506 1.00 90.06 91 THR A CA 1
ATOM 660 C C . THR A 1 91 ? 15.056 -12.916 -18.040 1.00 90.06 91 THR A C 1
ATOM 662 O O . THR A 1 91 ? 15.098 -12.016 -18.879 1.00 90.06 91 THR A O 1
ATOM 665 N N . PRO A 1 92 ? 14.978 -12.648 -16.725 1.00 90.56 92 PRO A N 1
ATOM 666 C CA . PRO A 1 92 ? 14.975 -11.281 -16.208 1.00 90.56 92 PRO A CA 1
ATOM 667 C C . PRO A 1 92 ? 16.362 -10.634 -16.158 1.00 90.56 92 PRO A C 1
ATOM 669 O O . PRO A 1 92 ? 16.485 -9.444 -15.857 1.00 90.56 92 PRO A O 1
ATOM 672 N N . TYR A 1 93 ? 17.411 -11.413 -16.424 1.00 89.44 93 TYR A N 1
ATOM 673 C CA . TYR A 1 93 ? 18.797 -10.988 -16.291 1.00 89.44 93 TYR A CA 1
ATOM 674 C C . TYR A 1 93 ? 19.424 -10.686 -17.648 1.00 89.44 93 TYR A C 1
ATOM 676 O O . TYR A 1 93 ? 19.255 -11.428 -18.616 1.00 89.44 93 TYR A O 1
ATOM 684 N N . LEU A 1 94 ? 20.214 -9.615 -17.691 1.00 87.19 94 LEU A N 1
ATOM 685 C CA . LEU A 1 94 ? 21.079 -9.327 -18.828 1.00 87.19 94 LEU A CA 1
ATOM 686 C C . LEU A 1 94 ? 22.293 -10.271 -18.830 1.00 87.19 94 LEU A C 1
ATOM 688 O O . LEU A 1 94 ? 22.822 -10.595 -17.763 1.00 87.19 94 LEU A O 1
ATOM 692 N N . PRO A 1 95 ? 22.777 -10.690 -20.013 1.00 86.38 95 PRO A N 1
ATOM 693 C CA . PRO A 1 95 ? 23.998 -11.475 -20.113 1.00 86.38 95 PRO A CA 1
ATOM 694 C C . PRO A 1 95 ? 25.223 -10.643 -19.686 1.00 86.38 95 PRO A C 1
ATOM 696 O O . PRO A 1 95 ? 25.218 -9.420 -19.859 1.00 86.38 95 PRO A O 1
ATOM 699 N N . PRO A 1 96 ? 26.313 -11.277 -19.205 1.00 84.12 96 PRO A N 1
ATOM 700 C CA . PRO A 1 96 ? 27.478 -10.566 -18.667 1.00 84.12 96 PRO A CA 1
ATOM 701 C C . PRO A 1 96 ? 28.076 -9.510 -19.608 1.00 84.12 96 PRO A C 1
ATOM 703 O O . PRO A 1 96 ? 28.477 -8.443 -19.157 1.00 84.12 96 PRO A O 1
ATOM 706 N N . GLY A 1 97 ? 28.071 -9.762 -20.923 1.00 84.44 97 GLY A N 1
ATOM 707 C CA . GLY A 1 97 ? 28.582 -8.826 -21.934 1.00 84.44 97 GLY A CA 1
ATOM 708 C C . GLY A 1 97 ? 27.733 -7.566 -22.155 1.00 84.44 97 GLY A C 1
ATOM 709 O O . GLY A 1 97 ? 28.167 -6.668 -22.867 1.00 84.44 97 GLY A O 1
ATOM 710 N N . GLN A 1 98 ? 26.535 -7.485 -21.567 1.00 84.25 98 GLN A N 1
ATOM 711 C CA . GLN A 1 98 ? 25.632 -6.329 -21.655 1.00 84.25 98 GLN A CA 1
ATOM 712 C C . GLN A 1 98 ? 25.510 -5.561 -20.326 1.00 84.25 98 GLN A C 1
ATOM 714 O O . GLN A 1 98 ? 24.765 -4.583 -20.239 1.00 84.25 98 GLN A O 1
ATOM 719 N N . LEU A 1 99 ? 26.245 -5.969 -19.286 1.00 86.19 99 LEU A N 1
ATOM 720 C CA . LEU A 1 99 ? 26.273 -5.277 -17.998 1.00 86.19 99 LEU A CA 1
ATOM 721 C C . LEU A 1 99 ? 27.187 -4.047 -18.082 1.00 86.19 99 LEU A C 1
ATOM 723 O O . LEU A 1 99 ? 28.385 -4.117 -17.833 1.00 86.19 99 LEU A O 1
ATOM 727 N N . THR A 1 100 ? 26.613 -2.893 -18.421 1.00 85.56 100 THR A N 1
ATOM 728 C CA . THR A 1 100 ? 27.357 -1.627 -18.578 1.00 85.56 100 THR A CA 1
ATOM 729 C C . THR A 1 100 ? 27.601 -0.866 -17.266 1.00 85.56 100 THR A C 1
ATOM 731 O O . THR A 1 100 ? 28.203 0.205 -17.269 1.00 85.56 100 THR A O 1
ATOM 734 N N . GLY A 1 101 ? 27.150 -1.403 -16.128 1.00 83.75 101 GLY A N 1
ATOM 735 C CA . GLY A 1 101 ? 27.374 -0.837 -14.796 1.00 83.75 101 GLY A CA 1
ATOM 736 C C . GLY A 1 101 ? 26.427 -1.411 -13.741 1.00 83.75 101 GLY A C 1
ATOM 737 O O . GLY A 1 101 ? 25.525 -2.188 -14.051 1.00 83.75 101 GLY A O 1
ATOM 738 N N . TRP A 1 102 ? 26.585 -0.988 -12.484 1.00 80.62 102 TRP A N 1
ATOM 739 C CA . TRP A 1 102 ? 25.809 -1.522 -11.351 1.00 80.62 102 TRP A CA 1
ATOM 740 C C . TRP A 1 102 ? 24.289 -1.319 -11.483 1.00 80.62 102 TRP A C 1
ATOM 742 O O . TRP A 1 102 ? 23.518 -2.143 -11.011 1.00 80.62 102 TRP A O 1
ATOM 752 N N . LYS A 1 103 ? 23.833 -0.274 -12.189 1.00 80.06 103 LYS A N 1
ATOM 753 C CA . LYS A 1 103 ? 22.401 -0.022 -12.456 1.00 80.06 103 LYS A CA 1
ATOM 754 C C . LYS A 1 103 ? 21.775 -0.983 -13.477 1.00 80.06 103 LYS A C 1
ATOM 756 O O . LYS A 1 103 ? 20.552 -0.987 -13.636 1.00 80.06 103 LYS A O 1
ATOM 761 N N . ALA A 1 104 ? 22.594 -1.718 -14.232 1.00 80.00 104 ALA A N 1
ATOM 762 C CA . ALA A 1 104 ? 22.136 -2.745 -15.169 1.00 80.00 104 ALA A CA 1
ATOM 763 C C . ALA A 1 104 ? 21.911 -4.095 -14.472 1.00 80.00 104 ALA A C 1
ATOM 765 O O . ALA A 1 104 ? 21.241 -4.962 -15.026 1.00 80.00 104 ALA A O 1
ATOM 766 N N . TYR A 1 105 ? 22.444 -4.259 -13.260 1.00 84.06 105 TYR A N 1
ATOM 767 C CA . TYR A 1 105 ? 22.269 -5.457 -12.459 1.00 84.06 105 TYR A CA 1
ATOM 768 C C . TYR A 1 105 ? 20.857 -5.515 -11.866 1.00 84.06 105 TYR A C 1
ATOM 770 O O . TYR A 1 105 ? 20.362 -4.524 -11.328 1.00 84.06 105 TYR A O 1
ATOM 778 N N . ASN A 1 106 ? 20.223 -6.684 -11.951 1.00 88.00 106 ASN A N 1
ATOM 779 C CA . ASN A 1 106 ? 18.969 -6.971 -11.264 1.00 88.00 106 ASN A CA 1
ATOM 780 C C . ASN A 1 106 ? 19.287 -7.784 -9.994 1.00 88.00 106 ASN A C 1
ATOM 782 O O . ASN A 1 106 ? 19.674 -8.947 -10.123 1.00 88.00 106 ASN A O 1
ATOM 786 N N . PRO A 1 107 ? 19.161 -7.200 -8.784 1.00 85.75 107 PRO A N 1
ATOM 787 C CA . PRO A 1 107 ? 19.444 -7.899 -7.535 1.00 85.75 107 PRO A CA 1
ATOM 788 C C . PRO A 1 107 ? 18.275 -8.766 -7.050 1.00 85.75 107 PRO A C 1
ATOM 790 O O . PRO A 1 107 ? 18.420 -9.466 -6.050 1.00 85.75 107 PRO A O 1
ATOM 793 N N . TYR A 1 108 ? 17.115 -8.700 -7.706 1.00 84.31 108 TYR A N 1
ATOM 794 C CA . TYR A 1 108 ? 15.901 -9.349 -7.237 1.00 84.31 108 TYR A CA 1
ATOM 795 C C . TYR A 1 108 ? 15.775 -10.794 -7.720 1.00 84.31 108 TYR A C 1
ATOM 797 O O . TYR A 1 108 ? 16.345 -11.216 -8.732 1.00 84.31 108 TYR A O 1
ATOM 805 N N . LEU A 1 109 ? 14.989 -11.560 -6.962 1.00 85.19 109 LEU A N 1
ATOM 806 C CA . LEU A 1 109 ? 14.563 -12.899 -7.348 1.00 85.19 109 LEU A CA 1
ATOM 807 C C . LEU A 1 109 ? 13.575 -12.819 -8.525 1.00 85.19 109 LEU A C 1
ATOM 809 O O . LEU A 1 109 ? 12.739 -11.912 -8.525 1.00 85.19 109 LEU A O 1
ATOM 813 N N . PRO A 1 110 ? 13.566 -13.805 -9.446 1.00 83.06 110 PRO A N 1
ATOM 814 C CA . PRO A 1 110 ? 12.736 -13.765 -10.658 1.00 83.06 110 PRO A CA 1
ATOM 815 C C . PRO A 1 110 ? 11.230 -13.607 -10.407 1.00 83.06 110 PRO A C 1
ATOM 817 O O . PRO A 1 110 ? 10.474 -13.137 -11.251 1.00 83.06 110 PRO A O 1
ATOM 820 N N . LEU A 1 111 ? 10.762 -14.010 -9.221 1.00 87.44 111 LEU A N 1
ATOM 821 C CA . LEU A 1 111 ? 9.355 -13.880 -8.852 1.00 87.44 111 LEU A CA 1
ATOM 822 C C . LEU A 1 111 ? 8.911 -12.411 -8.766 1.00 87.44 111 LEU A C 1
ATOM 824 O O . LEU A 1 111 ? 7.737 -12.115 -8.972 1.00 87.44 111 LEU A O 1
ATOM 828 N N . MET A 1 112 ? 9.836 -11.488 -8.487 1.00 88.88 112 MET A N 1
ATOM 829 C CA . MET A 1 112 ? 9.527 -10.063 -8.362 1.00 88.88 112 MET A CA 1
ATOM 830 C C . MET A 1 112 ? 9.109 -9.442 -9.694 1.00 88.88 112 MET A C 1
ATOM 832 O O . MET A 1 112 ? 8.301 -8.514 -9.712 1.00 88.88 112 MET A O 1
ATOM 836 N N . ASP A 1 113 ? 9.566 -10.019 -10.804 1.00 88.81 113 ASP A N 1
ATOM 837 C CA . ASP A 1 113 ? 9.303 -9.535 -12.159 1.00 88.81 113 ASP A CA 1
ATOM 838 C C . ASP A 1 113 ? 7.836 -9.719 -12.557 1.00 88.81 113 ASP A C 1
ATOM 840 O O . ASP A 1 113 ? 7.312 -8.967 -13.380 1.00 88.81 113 ASP A O 1
ATOM 844 N N . VAL A 1 114 ? 7.127 -10.652 -11.905 1.00 90.56 114 VAL A N 1
ATOM 845 C CA . VAL A 1 114 ? 5.683 -10.863 -12.092 1.00 90.56 114 VAL A CA 1
ATOM 846 C C . VAL A 1 114 ? 4.901 -9.573 -11.845 1.00 90.56 114 VAL A C 1
ATOM 848 O O . VAL A 1 114 ? 3.928 -9.301 -12.545 1.00 90.56 114 VAL A O 1
ATOM 851 N N . PHE A 1 115 ? 5.347 -8.733 -10.909 1.00 92.12 115 PHE A N 1
ATOM 852 C CA . PHE A 1 115 ? 4.684 -7.465 -10.610 1.00 92.12 115 PHE A CA 1
ATOM 853 C C . PHE A 1 115 ? 4.936 -6.382 -11.664 1.00 92.12 115 PHE A C 1
ATOM 855 O O . PHE A 1 115 ? 4.167 -5.427 -11.743 1.00 92.12 115 PHE A O 1
ATOM 862 N N . GLY A 1 116 ? 5.975 -6.527 -12.492 1.00 89.50 116 GLY A N 1
ATOM 863 C CA . GLY A 1 116 ? 6.239 -5.657 -13.640 1.00 89.50 116 GLY A CA 1
ATOM 864 C C . GLY A 1 116 ? 5.543 -6.105 -14.930 1.00 89.50 116 GLY A C 1
ATOM 865 O O . GLY A 1 116 ? 5.365 -5.289 -15.837 1.00 89.50 116 GLY A O 1
ATOM 866 N N . LEU A 1 117 ? 5.106 -7.370 -15.015 1.00 91.19 117 LEU A N 1
ATOM 867 C CA . LEU A 1 117 ? 4.464 -7.932 -16.212 1.00 91.19 117 LEU A CA 1
ATOM 868 C C . LEU A 1 117 ? 3.255 -7.135 -16.716 1.00 91.19 117 LEU A C 1
ATOM 870 O O . LEU A 1 117 ? 3.172 -6.956 -17.929 1.00 91.19 117 LEU A O 1
AT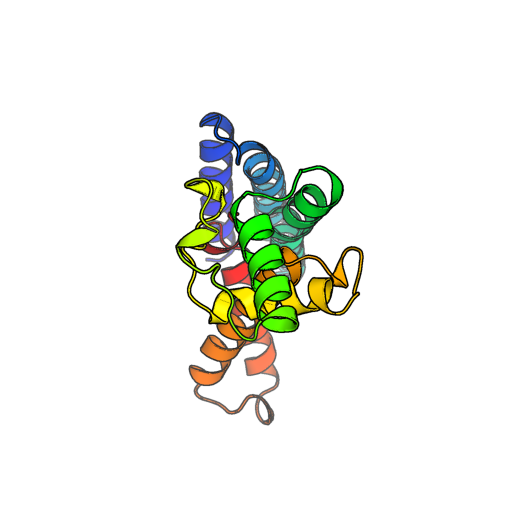OM 874 N N . PRO A 1 118 ? 2.346 -6.619 -15.861 1.00 91.56 118 PRO A N 1
ATOM 875 C CA . PRO A 1 118 ? 1.203 -5.829 -16.315 1.00 91.56 118 PRO A CA 1
ATOM 876 C C . PRO A 1 118 ? 1.627 -4.678 -17.232 1.00 91.56 118 PRO A C 1
ATOM 878 O O . PRO A 1 118 ? 1.071 -4.508 -18.316 1.00 91.56 118 PRO A O 1
ATOM 881 N N . ARG A 1 119 ? 2.684 -3.948 -16.860 1.00 89.44 119 ARG A N 1
ATOM 882 C CA . ARG A 1 119 ? 3.247 -2.887 -17.700 1.00 89.44 119 ARG A CA 1
ATOM 883 C C . ARG A 1 119 ? 3.863 -3.423 -18.984 1.00 89.44 119 ARG A C 1
ATOM 885 O O . ARG A 1 119 ? 3.659 -2.838 -20.046 1.00 89.44 119 ARG A O 1
ATOM 892 N N . ALA A 1 120 ? 4.612 -4.516 -18.871 1.00 89.81 120 ALA A N 1
ATOM 893 C CA . ALA A 1 120 ? 5.354 -5.118 -19.971 1.00 89.81 120 ALA A CA 1
ATOM 894 C C . ALA A 1 120 ? 4.425 -5.665 -21.077 1.00 89.81 120 ALA A C 1
ATOM 896 O O . ALA A 1 120 ? 4.765 -5.604 -22.256 1.00 89.81 120 ALA A O 1
ATOM 897 N N . VAL A 1 121 ? 3.216 -6.124 -20.722 1.00 92.19 121 VAL A N 1
ATOM 898 C CA . VAL A 1 121 ? 2.182 -6.562 -21.684 1.00 92.19 121 VAL A CA 1
ATOM 899 C C . VAL A 1 121 ? 1.308 -5.418 -22.224 1.00 92.19 121 VAL A C 1
ATOM 901 O O . VAL A 1 121 ? 0.360 -5.669 -22.964 1.00 92.19 121 VAL A O 1
ATOM 904 N N . GLY A 1 122 ? 1.616 -4.163 -21.879 1.00 89.50 122 GLY A N 1
ATOM 905 C CA . GLY A 1 122 ? 0.945 -2.975 -22.417 1.00 89.50 122 GLY A CA 1
ATOM 906 C C . GLY A 1 122 ? -0.170 -2.388 -21.546 1.00 89.50 122 GLY A C 1
ATOM 907 O O . GLY A 1 122 ? -0.891 -1.503 -22.004 1.00 89.50 122 GLY A O 1
ATOM 908 N N . ILE A 1 123 ? -0.332 -2.826 -20.290 1.00 90.88 123 ILE A N 1
ATOM 909 C CA . ILE A 1 123 ? -1.250 -2.163 -19.353 1.00 90.88 123 ILE A CA 1
ATOM 910 C C . ILE A 1 123 ? -0.578 -0.881 -18.854 1.00 90.88 123 ILE A C 1
ATOM 912 O O . ILE A 1 123 ? 0.533 -0.895 -18.325 1.00 90.88 123 ILE A O 1
ATOM 916 N N . HIS A 1 124 ? -1.254 0.252 -19.022 1.00 86.56 124 HIS A N 1
ATOM 917 C CA . HIS A 1 124 ? -0.724 1.565 -18.665 1.00 86.56 124 HIS A CA 1
ATOM 918 C C . HIS A 1 124 ? -1.489 2.216 -17.512 1.00 86.56 124 HIS A C 1
ATOM 920 O O . HIS A 1 124 ? -2.570 1.783 -17.109 1.00 86.56 124 HIS A O 1
ATOM 926 N N . GLY A 1 125 ? -0.902 3.287 -16.979 1.00 85.38 125 GLY A N 1
ATOM 927 C CA . GLY A 1 125 ? -1.444 4.013 -15.839 1.00 85.38 125 GLY A CA 1
ATOM 928 C C . GLY A 1 125 ? -1.377 3.196 -14.551 1.00 85.38 125 GLY A C 1
ATOM 929 O O . GLY A 1 125 ? -0.475 2.389 -14.351 1.00 85.38 125 GLY A O 1
ATOM 930 N N . VAL A 1 126 ? -2.363 3.418 -13.689 1.00 85.50 126 VAL A N 1
ATOM 931 C CA . VAL A 1 126 ? -2.453 2.871 -12.327 1.00 85.50 126 VAL A CA 1
ATOM 932 C C . VAL A 1 126 ? -2.437 1.334 -12.329 1.00 85.50 126 VAL A C 1
ATOM 934 O O . VAL A 1 126 ? -1.712 0.720 -11.557 1.00 85.50 126 VAL A O 1
ATOM 937 N N . LEU A 1 127 ? -3.148 0.697 -13.263 1.00 87.00 127 LEU A N 1
ATOM 938 C CA . LEU A 1 127 ? -3.186 -0.768 -13.385 1.00 87.00 127 LEU A CA 1
ATOM 939 C C . LEU A 1 127 ? -1.887 -1.377 -13.933 1.00 87.00 127 LEU A C 1
ATOM 941 O O . LEU A 1 127 ? -1.667 -2.575 -13.782 1.00 87.00 127 LEU A O 1
ATOM 945 N N . GLY A 1 128 ? -1.036 -0.574 -14.572 1.00 86.31 128 GLY A N 1
ATOM 946 C CA . GLY A 1 128 ? 0.292 -0.988 -15.022 1.00 86.31 128 GLY A CA 1
ATOM 947 C C . GLY A 1 128 ? 1.390 -0.727 -13.992 1.00 86.31 128 GLY A C 1
ATOM 948 O O . GLY A 1 128 ? 2.540 -1.067 -14.238 1.00 86.31 128 GLY A O 1
ATOM 949 N N . ASP A 1 129 ? 1.088 -0.084 -12.862 1.00 88.75 129 ASP A N 1
ATOM 950 C CA . ASP A 1 129 ? 2.109 0.278 -11.882 1.00 88.75 129 ASP A CA 1
ATOM 951 C C . ASP A 1 129 ? 2.468 -0.919 -10.988 1.00 88.75 129 ASP A C 1
ATOM 953 O O . ASP A 1 129 ? 1.614 -1.479 -10.295 1.00 88.75 129 ASP A O 1
ATOM 957 N N . THR A 1 130 ? 3.752 -1.285 -10.967 1.00 89.19 130 THR A N 1
ATOM 958 C CA . THR A 1 130 ? 4.302 -2.362 -10.131 1.00 89.19 130 THR A CA 1
ATOM 959 C C . THR A 1 130 ? 3.910 -2.216 -8.662 1.00 89.19 130 THR A C 1
ATOM 961 O O . THR A 1 130 ? 3.613 -3.208 -7.997 1.00 89.19 130 THR A O 1
ATOM 964 N N . ARG A 1 131 ? 3.870 -0.981 -8.144 1.00 90.62 131 ARG A N 1
ATOM 965 C CA . ARG A 1 131 ? 3.563 -0.693 -6.737 1.00 90.62 131 ARG A CA 1
ATOM 966 C C . ARG A 1 131 ? 2.168 -1.193 -6.362 1.00 90.62 131 ARG A C 1
ATOM 968 O O . ARG A 1 131 ? 2.007 -1.746 -5.282 1.00 90.62 131 ARG A O 1
ATOM 975 N N . ILE A 1 132 ? 1.181 -1.087 -7.258 1.00 91.31 132 ILE A N 1
ATOM 976 C CA . ILE A 1 132 ? -0.176 -1.601 -7.007 1.00 91.31 132 ILE A CA 1
ATOM 977 C C . ILE A 1 132 ? -0.187 -3.111 -6.885 1.00 91.31 132 ILE A C 1
ATOM 979 O O . ILE A 1 132 ? -0.809 -3.641 -5.968 1.00 91.31 132 ILE A O 1
ATOM 983 N N . TRP A 1 133 ? 0.502 -3.807 -7.783 1.00 91.94 133 TRP A N 1
ATOM 984 C CA . TRP A 1 133 ? 0.504 -5.263 -7.780 1.00 91.94 133 TRP A CA 1
ATOM 985 C C . TRP A 1 133 ? 1.222 -5.818 -6.556 1.00 91.94 133 TRP A C 1
ATOM 987 O O . TRP A 1 133 ? 0.726 -6.769 -5.950 1.00 91.94 133 TRP A O 1
ATOM 997 N N . VAL A 1 134 ? 2.307 -5.171 -6.125 1.00 90.75 134 VAL A N 1
ATOM 998 C CA . VAL A 1 134 ? 2.971 -5.489 -4.856 1.00 90.75 134 VAL A CA 1
ATOM 999 C C . VAL A 1 134 ? 2.025 -5.240 -3.679 1.00 90.75 134 VAL A C 1
ATOM 1001 O O . VAL A 1 134 ? 1.792 -6.156 -2.894 1.00 90.75 134 VAL A O 1
ATOM 1004 N N . THR A 1 135 ? 1.404 -4.057 -3.577 1.00 91.12 135 THR A N 1
ATOM 1005 C CA . THR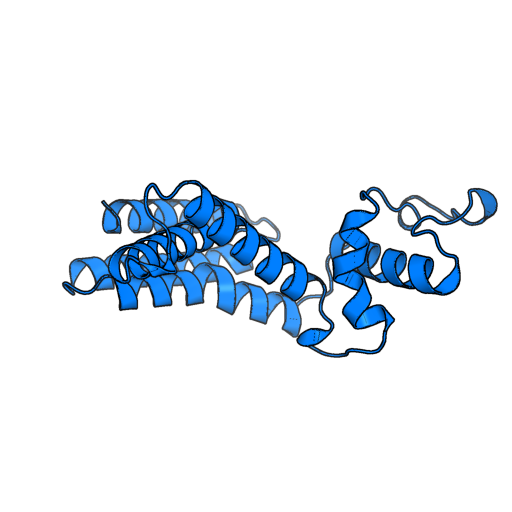 A 1 135 ? 0.476 -3.743 -2.475 1.00 91.12 135 THR A CA 1
ATOM 1006 C C . THR A 1 135 ? -0.698 -4.724 -2.415 1.00 91.12 135 THR A C 1
ATOM 1008 O O . THR A 1 135 ? -0.994 -5.265 -1.350 1.00 91.12 135 THR A O 1
ATOM 1011 N N . LEU A 1 136 ? -1.355 -4.998 -3.545 1.00 92.75 136 LEU A N 1
ATOM 1012 C CA . LEU A 1 136 ? -2.486 -5.926 -3.612 1.00 92.75 136 LEU A CA 1
ATOM 1013 C C . LEU A 1 136 ? -2.077 -7.347 -3.228 1.00 92.75 136 LEU A C 1
ATOM 1015 O O . LEU A 1 136 ? -2.794 -8.006 -2.474 1.00 92.75 136 LEU A O 1
ATOM 1019 N N . THR A 1 137 ? -0.920 -7.806 -3.705 1.00 93.62 137 THR A N 1
ATOM 1020 C CA . THR A 1 137 ? -0.419 -9.148 -3.392 1.00 93.62 137 THR A CA 1
ATOM 1021 C C . THR A 1 137 ? -0.083 -9.274 -1.913 1.00 93.62 137 THR A C 1
ATOM 1023 O O . THR A 1 137 ? -0.478 -10.255 -1.288 1.00 93.62 137 THR A O 1
ATOM 1026 N N . THR A 1 138 ? 0.540 -8.260 -1.311 1.00 92.69 138 THR A N 1
ATOM 1027 C CA . THR A 1 138 ? 0.797 -8.221 0.136 1.00 92.69 138 THR A CA 1
ATOM 1028 C C . THR A 1 138 ? -0.502 -8.289 0.940 1.00 92.69 138 THR A C 1
ATOM 1030 O O . THR A 1 138 ? -0.621 -9.118 1.843 1.00 92.69 138 THR A O 1
ATOM 1033 N N . ILE A 1 139 ? -1.514 -7.486 0.589 1.00 94.00 139 ILE A N 1
ATOM 1034 C CA . ILE A 1 139 ? -2.828 -7.517 1.256 1.00 94.00 139 ILE A CA 1
ATOM 1035 C C . ILE A 1 139 ? -3.463 -8.908 1.135 1.00 94.00 139 ILE A C 1
ATOM 1037 O O . ILE A 1 139 ? -3.971 -9.447 2.122 1.00 94.00 139 ILE A O 1
ATOM 1041 N N . LEU A 1 140 ? -3.417 -9.503 -0.060 1.00 94.88 140 LEU A N 1
ATOM 1042 C CA . LEU A 1 140 ? -3.977 -10.824 -0.330 1.00 94.88 140 LEU A CA 1
ATOM 1043 C C . LEU A 1 140 ? -3.261 -11.922 0.466 1.00 94.88 140 LEU A C 1
ATOM 1045 O O . LEU A 1 140 ? -3.931 -12.764 1.059 1.00 94.88 140 LEU A O 1
ATOM 1049 N N . LEU A 1 141 ? -1.929 -11.900 0.534 1.00 94.88 141 LEU A N 1
ATOM 1050 C CA . LEU A 1 141 ? -1.150 -12.871 1.303 1.00 94.88 141 LEU A CA 1
ATOM 1051 C C . LEU A 1 141 ? -1.406 -12.743 2.808 1.00 94.88 141 LEU A C 1
ATOM 1053 O O . LEU A 1 141 ? -1.577 -13.759 3.478 1.00 94.88 141 LEU A O 1
ATOM 1057 N N . ILE A 1 142 ? -1.519 -11.522 3.339 1.00 94.62 142 ILE A N 1
ATOM 1058 C CA . ILE A 1 142 ? -1.887 -11.294 4.747 1.00 94.62 142 ILE A CA 1
ATOM 1059 C C . ILE A 1 142 ? -3.307 -11.812 5.022 1.00 94.62 142 ILE A C 1
ATOM 1061 O O . ILE A 1 142 ? -3.543 -12.495 6.020 1.00 94.62 142 ILE A O 1
ATOM 1065 N N . ALA A 1 143 ? -4.264 -11.528 4.134 1.00 93.50 143 ALA A N 1
ATOM 1066 C CA . ALA A 1 143 ? -5.625 -12.050 4.247 1.00 93.50 143 ALA A CA 1
ATOM 1067 C C . ALA A 1 143 ? -5.660 -13.584 4.190 1.00 93.50 143 ALA A C 1
ATOM 1069 O O . ALA A 1 143 ? -6.355 -14.211 4.991 1.00 93.50 143 ALA A O 1
ATOM 1070 N N . ALA A 1 144 ? -4.886 -14.189 3.287 1.00 93.62 144 ALA A N 1
ATOM 1071 C CA . ALA A 1 144 ? -4.755 -15.634 3.165 1.00 93.62 144 ALA A CA 1
ATOM 1072 C C . ALA A 1 144 ? -4.122 -16.251 4.419 1.00 93.62 144 ALA A C 1
ATOM 1074 O O . ALA A 1 144 ? -4.623 -17.256 4.914 1.00 93.62 144 ALA A O 1
ATOM 1075 N N . ALA A 1 145 ? -3.090 -15.625 4.989 1.00 93.94 145 ALA A N 1
ATOM 1076 C CA . ALA A 1 145 ? -2.464 -16.080 6.226 1.00 93.94 145 ALA A CA 1
ATOM 1077 C C . ALA A 1 145 ? -3.469 -16.111 7.390 1.00 93.94 145 ALA A C 1
ATOM 1079 O O . ALA A 1 145 ? -3.599 -17.130 8.068 1.00 93.94 145 ALA A O 1
ATOM 1080 N N . PHE A 1 146 ? -4.254 -15.044 7.577 1.00 93.19 146 PHE A N 1
ATOM 1081 C CA . PHE A 1 146 ? -5.308 -15.024 8.598 1.00 93.19 146 PHE A CA 1
ATOM 1082 C C . PHE A 1 146 ? -6.457 -15.995 8.301 1.00 93.19 146 PHE A C 1
ATOM 1084 O O . PHE A 1 146 ? -7.043 -16.552 9.228 1.00 93.19 146 PHE A O 1
ATOM 1091 N N . ALA A 1 147 ? -6.775 -16.227 7.026 1.00 90.25 147 ALA A N 1
ATOM 1092 C CA . ALA A 1 147 ? -7.759 -17.222 6.618 1.00 90.25 147 ALA A CA 1
ATOM 1093 C C . ALA A 1 147 ? -7.312 -18.656 6.926 1.00 90.25 147 ALA A C 1
ATOM 1095 O O . ALA A 1 147 ? -8.122 -19.445 7.404 1.00 90.25 147 ALA A O 1
ATOM 1096 N N . ILE A 1 148 ? -6.042 -18.986 6.683 1.00 91.69 148 ILE A N 1
ATOM 1097 C CA . ILE A 1 148 ? -5.465 -20.308 6.963 1.00 91.69 148 ILE A CA 1
ATOM 1098 C C . ILE A 1 148 ? -5.337 -20.531 8.474 1.00 91.69 148 ILE A C 1
ATOM 1100 O O . ILE A 1 148 ? -5.604 -21.626 8.956 1.00 91.69 148 ILE A O 1
ATOM 1104 N N . ALA A 1 149 ? -4.990 -19.488 9.232 1.00 90.56 149 ALA A N 1
ATOM 1105 C CA . ALA A 1 149 ? -4.912 -19.544 10.692 1.00 90.56 149 ALA A CA 1
ATOM 1106 C C . ALA A 1 149 ? -6.289 -19.599 11.388 1.00 90.56 149 ALA A C 1
ATOM 1108 O O . ALA A 1 149 ? -6.359 -19.790 12.603 1.00 90.56 149 ALA A O 1
ATOM 1109 N N . SER A 1 150 ? -7.391 -19.404 10.655 1.00 87.00 150 SER A N 1
ATOM 1110 C CA . SER A 1 150 ? -8.740 -19.446 11.221 1.00 87.00 150 SER A CA 1
ATOM 1111 C C . SER A 1 150 ? -9.151 -20.882 11.571 1.00 87.00 150 SER A C 1
ATOM 1113 O O . SER A 1 150 ? -9.092 -21.756 10.707 1.00 87.00 150 SER A O 1
ATOM 1115 N N . PRO A 1 151 ? -9.673 -21.137 12.787 1.00 82.00 151 PRO A N 1
ATOM 1116 C CA . PRO A 1 151 ? -10.125 -22.470 13.195 1.00 82.00 151 PRO A CA 1
ATOM 1117 C C . PRO A 1 151 ? -11.390 -22.938 12.453 1.00 82.00 151 PRO A C 1
ATOM 1119 O O . PRO A 1 151 ? -11.685 -24.129 12.414 1.00 82.00 151 PRO A O 1
ATOM 1122 N N . HIS A 1 152 ? -12.148 -22.012 11.857 1.00 84.12 152 HIS A N 1
ATOM 1123 C CA . HIS A 1 152 ? -13.368 -22.307 11.103 1.00 84.12 152 HIS A CA 1
ATOM 1124 C C . HIS A 1 152 ? -13.198 -21.991 9.618 1.00 84.12 152 HIS A C 1
ATOM 1126 O O . HIS A 1 152 ? -12.534 -21.014 9.253 1.00 84.12 152 HIS A O 1
ATOM 1132 N N . ARG A 1 153 ? -13.873 -22.767 8.757 1.00 80.38 153 ARG A N 1
ATOM 1133 C CA . ARG A 1 153 ? -13.960 -22.461 7.323 1.00 80.38 153 ARG A CA 1
ATOM 1134 C C . ARG A 1 153 ? -14.709 -21.146 7.122 1.00 80.38 153 ARG A C 1
ATOM 1136 O O . ARG A 1 153 ? -15.801 -20.943 7.646 1.00 80.38 153 ARG A O 1
ATOM 1143 N N . LEU A 1 154 ? -14.153 -20.281 6.276 1.00 79.44 154 LEU A N 1
ATOM 1144 C CA . LEU A 1 154 ? -14.715 -18.959 5.970 1.00 79.44 154 LEU A CA 1
ATOM 1145 C C . LEU A 1 154 ? -16.139 -18.994 5.413 1.00 79.44 154 LEU A C 1
ATOM 1147 O O . LEU A 1 154 ? -16.884 -18.030 5.582 1.00 79.44 154 LEU A O 1
ATOM 1151 N N . ARG A 1 155 ? -16.493 -20.074 4.706 1.00 80.00 155 ARG A N 1
ATOM 1152 C CA . ARG A 1 155 ? -17.815 -20.236 4.090 1.00 80.00 155 ARG A CA 1
ATOM 1153 C C . ARG A 1 155 ? -18.913 -20.435 5.131 1.00 80.00 155 ARG A C 1
ATOM 1155 O O . ARG A 1 155 ? -20.018 -19.952 4.924 1.00 80.00 155 ARG A O 1
ATOM 1162 N N . ASP A 1 156 ? -18.574 -21.051 6.257 1.00 84.56 156 ASP A N 1
ATOM 1163 C CA . ASP A 1 156 ? -19.550 -21.516 7.244 1.00 84.56 156 ASP A CA 1
ATOM 1164 C C . ASP A 1 156 ? -19.749 -20.501 8.385 1.00 84.56 156 ASP A C 1
ATOM 1166 O O . ASP A 1 156 ? -20.661 -20.632 9.195 1.00 84.56 156 ASP A O 1
ATOM 1170 N N . CYS A 1 157 ? -18.909 -19.459 8.451 1.00 85.88 157 CYS A N 1
ATOM 1171 C CA . CYS A 1 157 ? -18.910 -18.471 9.528 1.00 85.88 157 CYS A CA 1
ATOM 1172 C C . CYS A 1 157 ? -18.772 -17.032 8.983 1.00 85.88 157 CYS A C 1
ATOM 1174 O O . CYS A 1 157 ? -17.654 -16.535 8.799 1.00 85.88 157 CYS A O 1
ATOM 1176 N N . PRO A 1 158 ? -19.890 -16.304 8.782 1.00 86.12 158 PRO A N 1
ATOM 1177 C CA . PRO A 1 158 ? -19.866 -14.906 8.341 1.00 86.12 158 PRO A CA 1
ATOM 1178 C C . PRO A 1 158 ? -19.092 -13.990 9.299 1.00 86.12 158 PRO A C 1
ATOM 1180 O O . PRO A 1 158 ? -18.339 -13.125 8.860 1.00 86.12 158 PRO A O 1
ATOM 1183 N N . HIS A 1 159 ? -19.205 -14.227 10.610 1.00 86.44 159 HIS A N 1
ATOM 1184 C CA . HIS A 1 159 ? -18.496 -13.451 11.630 1.00 86.44 159 HIS A CA 1
ATOM 1185 C C . HIS A 1 159 ? -16.966 -13.598 11.526 1.00 86.44 159 HIS A C 1
ATOM 1187 O O . HIS A 1 159 ? -16.222 -12.634 11.713 1.00 86.44 159 HIS A O 1
ATOM 1193 N N . CYS A 1 160 ? -16.488 -14.786 11.148 1.00 87.31 160 CYS A N 1
ATOM 1194 C CA . CYS A 1 160 ? -15.071 -15.067 10.947 1.00 87.31 160 CYS A CA 1
ATOM 1195 C C . CYS A 1 160 ? -14.510 -14.254 9.771 1.00 87.31 160 CYS A C 1
ATOM 1197 O O . CYS A 1 160 ? -13.401 -13.729 9.863 1.00 87.31 160 CYS A O 1
ATOM 1199 N N . ARG A 1 161 ? -15.302 -14.057 8.704 1.00 87.00 161 ARG A N 1
ATOM 1200 C CA . ARG A 1 161 ? -14.918 -13.201 7.569 1.00 87.00 161 ARG A CA 1
ATOM 1201 C C . ARG A 1 161 ? -14.723 -11.750 7.995 1.00 87.00 161 ARG A C 1
ATOM 1203 O O . ARG A 1 161 ? -13.713 -11.152 7.639 1.00 87.00 161 ARG A O 1
ATOM 1210 N N . THR A 1 162 ? -15.648 -11.195 8.779 1.00 87.19 162 THR A N 1
ATOM 1211 C CA . THR A 1 162 ? -15.530 -9.817 9.283 1.00 87.19 162 THR A CA 1
ATOM 1212 C C . THR A 1 162 ? -14.322 -9.661 10.204 1.00 87.19 162 THR A C 1
ATOM 1214 O O . THR A 1 162 ? -13.605 -8.667 10.110 1.00 87.19 162 THR A O 1
ATOM 1217 N N . ARG A 1 163 ? -14.053 -10.657 11.058 1.00 88.81 163 ARG A N 1
ATOM 1218 C CA . ARG A 1 163 ? -12.885 -10.654 11.949 1.00 88.81 163 ARG A CA 1
ATOM 1219 C C . ARG A 1 163 ? -11.570 -10.673 11.171 1.00 88.81 163 ARG A C 1
ATOM 1221 O O . ARG A 1 163 ? -10.673 -9.904 11.498 1.00 88.81 163 ARG A O 1
ATOM 1228 N N . ILE A 1 164 ? -11.471 -11.509 10.139 1.00 89.88 164 ILE A N 1
ATOM 1229 C CA . ILE A 1 164 ? -10.282 -11.584 9.281 1.00 89.88 164 ILE A CA 1
ATOM 1230 C C . ILE A 1 164 ? -10.109 -10.294 8.495 1.00 89.88 164 ILE A C 1
ATOM 1232 O O . ILE A 1 164 ? -9.022 -9.734 8.513 1.00 89.88 164 ILE A O 1
ATOM 1236 N N . ALA A 1 165 ? -11.177 -9.767 7.891 1.00 89.75 165 ALA A N 1
ATOM 1237 C CA . ALA A 1 165 ? -11.121 -8.489 7.190 1.00 89.75 165 ALA A CA 1
ATOM 1238 C C . ALA A 1 165 ? -10.638 -7.358 8.113 1.00 89.75 165 ALA A C 1
ATOM 1240 O O . ALA A 1 165 ? -9.772 -6.581 7.724 1.00 89.75 165 ALA A O 1
ATOM 1241 N N . GLY A 1 166 ? -11.135 -7.304 9.355 1.00 90.00 166 GLY A N 1
ATOM 1242 C CA . GLY A 1 166 ? -10.677 -6.347 10.361 1.00 90.00 166 GLY A CA 1
ATOM 1243 C C . GLY A 1 166 ? -9.210 -6.539 10.763 1.00 90.00 166 GLY A C 1
ATOM 1244 O O . GLY A 1 166 ? -8.480 -5.558 10.872 1.00 90.00 166 GLY A O 1
ATOM 1245 N N . ALA A 1 167 ? -8.757 -7.784 10.939 1.00 90.31 167 ALA A N 1
ATOM 1246 C CA . ALA A 1 167 ? -7.366 -8.099 11.274 1.00 90.31 167 ALA A CA 1
ATOM 1247 C C . ALA A 1 167 ? -6.401 -7.765 10.125 1.00 90.31 167 ALA A C 1
ATOM 1249 O O . ALA A 1 167 ? -5.379 -7.123 10.358 1.00 90.31 167 ALA A O 1
ATOM 1250 N N . THR A 1 168 ? -6.748 -8.126 8.886 1.00 92.25 168 THR A N 1
ATOM 1251 C CA . THR A 1 168 ? -6.001 -7.749 7.679 1.00 92.25 168 THR A CA 1
ATOM 1252 C C . THR A 1 168 ? -5.921 -6.237 7.552 1.00 92.25 168 THR A C 1
ATOM 1254 O O . THR A 1 168 ? -4.832 -5.702 7.383 1.00 92.25 168 THR A O 1
ATOM 1257 N N . ALA A 1 169 ? -7.050 -5.538 7.679 1.00 91.19 169 ALA A N 1
ATOM 1258 C CA . ALA A 1 169 ? -7.090 -4.084 7.605 1.00 91.19 169 ALA A CA 1
ATOM 1259 C C . ALA A 1 169 ? -6.222 -3.431 8.690 1.00 91.19 169 ALA A C 1
ATOM 1261 O O . ALA A 1 169 ? -5.493 -2.493 8.392 1.00 91.19 169 ALA A O 1
ATOM 1262 N N . LEU A 1 170 ? -6.237 -3.943 9.925 1.00 90.50 170 LEU A N 1
ATOM 1263 C CA . LEU A 1 170 ? -5.384 -3.427 10.997 1.00 90.50 170 LEU A CA 1
ATOM 1264 C C . LEU A 1 170 ? -3.893 -3.686 10.734 1.00 90.50 170 LEU A C 1
ATOM 1266 O O . LEU A 1 170 ? -3.076 -2.802 10.975 1.00 90.50 170 LEU A O 1
ATOM 1270 N N . ALA A 1 171 ? -3.540 -4.873 10.234 1.00 92.00 171 ALA A N 1
ATOM 1271 C CA . ALA A 1 171 ? -2.163 -5.234 9.903 1.00 92.00 171 ALA A CA 1
ATOM 1272 C C . ALA A 1 171 ? -1.615 -4.381 8.752 1.00 92.00 171 ALA A C 1
ATOM 1274 O O . ALA A 1 171 ? -0.524 -3.827 8.856 1.00 92.00 171 ALA A O 1
ATOM 1275 N N . VAL A 1 172 ? -2.400 -4.214 7.690 1.00 92.50 172 VAL A N 1
ATOM 1276 C CA . VAL A 1 172 ? -2.048 -3.389 6.527 1.00 92.50 172 VAL A CA 1
ATOM 1277 C C . VAL A 1 172 ? -2.003 -1.905 6.892 1.00 92.50 172 VAL A C 1
ATOM 1279 O O . VAL A 1 172 ? -1.154 -1.182 6.390 1.00 92.50 172 VAL A O 1
ATOM 1282 N N . ALA A 1 173 ? -2.876 -1.451 7.793 1.00 90.12 173 ALA A N 1
ATOM 1283 C CA . ALA A 1 173 ? -2.824 -0.100 8.336 1.00 90.12 173 ALA A CA 1
ATOM 1284 C C . ALA A 1 173 ? -1.691 0.092 9.347 1.00 90.12 173 ALA A C 1
ATOM 1286 O O . ALA A 1 173 ? -1.540 1.204 9.832 1.00 90.12 173 ALA A O 1
ATOM 1287 N N . SER A 1 174 ? -0.936 -0.936 9.739 1.00 90.75 174 SER A N 1
ATOM 1288 C CA . SER A 1 174 ? 0.158 -0.759 10.695 1.00 90.75 174 SER A CA 1
ATOM 1289 C C . SER A 1 174 ? 1.373 -0.110 10.021 1.00 90.75 174 SER A C 1
ATOM 1291 O O . SER A 1 174 ? 1.637 -0.402 8.854 1.00 90.75 174 SER A O 1
ATOM 1293 N N . PRO A 1 175 ? 2.166 0.702 10.742 1.00 85.75 175 PRO A N 1
ATOM 1294 C CA . PRO A 1 175 ? 3.371 1.317 10.195 1.00 85.75 175 PRO A CA 1
ATOM 1295 C C . PRO A 1 175 ? 4.363 0.301 9.632 1.00 85.75 175 PRO A C 1
ATOM 1297 O O . PRO A 1 175 ? 5.063 0.599 8.683 1.00 85.75 175 PRO A O 1
ATOM 1300 N N . VAL A 1 176 ? 4.391 -0.917 10.177 1.00 86.44 176 VAL A N 1
ATOM 1301 C CA . VAL A 1 176 ? 5.306 -1.982 9.739 1.00 86.44 176 VAL A CA 1
ATOM 1302 C C . VAL A 1 176 ? 5.044 -2.408 8.291 1.00 86.44 176 VAL A C 1
ATOM 1304 O O . VAL A 1 176 ? 5.972 -2.813 7.603 1.00 86.44 176 VAL A O 1
ATOM 1307 N N . ILE A 1 177 ? 3.788 -2.339 7.837 1.00 88.06 177 ILE A N 1
ATOM 1308 C CA . ILE A 1 177 ? 3.384 -2.757 6.485 1.00 88.06 177 ILE A CA 1
ATOM 1309 C C . ILE A 1 177 ? 3.104 -1.556 5.582 1.00 88.06 177 ILE A C 1
ATOM 1311 O O . ILE A 1 177 ? 3.341 -1.620 4.381 1.00 88.06 177 ILE A O 1
ATOM 1315 N N . ALA A 1 178 ? 2.550 -0.481 6.142 1.00 85.25 178 ALA A N 1
ATOM 1316 C CA . ALA A 1 178 ? 2.151 0.699 5.387 1.00 85.25 178 ALA A CA 1
ATOM 1317 C C . ALA A 1 178 ? 3.337 1.588 4.994 1.00 85.25 178 ALA A C 1
ATOM 1319 O O . ALA A 1 178 ? 3.194 2.403 4.082 1.00 85.25 178 ALA A O 1
ATOM 1320 N N . PHE A 1 179 ? 4.463 1.468 5.699 1.00 79.25 179 PHE A N 1
ATOM 1321 C CA . PHE A 1 179 ? 5.681 2.197 5.383 1.00 79.25 179 PHE A CA 1
ATOM 1322 C C . PHE A 1 179 ? 6.273 1.705 4.047 1.00 79.25 179 PHE A C 1
ATOM 1324 O O . PHE A 1 179 ? 6.386 0.490 3.869 1.00 79.25 179 PHE A O 1
ATOM 1331 N N . PRO A 1 180 ? 6.581 2.618 3.106 1.00 65.12 180 PRO A N 1
ATOM 1332 C CA . PRO A 1 180 ? 7.126 2.281 1.793 1.00 65.12 180 PRO A CA 1
ATOM 1333 C C . PRO A 1 180 ? 8.601 1.868 1.821 1.00 65.12 180 PRO A C 1
ATOM 1335 O O . PRO A 1 180 ? 9.318 2.229 2.779 1.00 65.12 180 PRO A O 1
#

Mean predicted aligned error: 6.15 Å

Solvent-accessible surface area (backbone atoms only — not comparable to full-atom values): 9601 Å² total; per-residue (Å²): 110,70,51,58,52,29,48,52,46,19,55,53,21,49,56,43,44,73,65,71,48,95,57,29,66,44,18,53,36,24,22,55,14,20,46,51,17,26,52,41,44,73,76,40,95,52,68,63,64,24,50,52,38,20,31,40,21,29,35,51,49,38,50,54,44,45,73,74,76,44,77,78,52,73,66,53,51,48,27,34,52,19,16,42,29,32,77,74,70,74,36,55,66,73,57,80,93,68,58,86,46,80,89,60,58,69,92,70,61,77,76,56,20,63,37,10,34,45,34,58,78,67,38,65,68,75,81,17,35,35,68,50,46,49,53,52,49,52,52,49,50,49,40,48,51,48,54,69,71,39,95,60,63,64,90,83,30,70,68,55,45,54,52,40,53,50,51,36,51,51,51,48,40,26,66,89,59,31,55,132

Secondary structure (DSSP, 8-state):
-HHHHHHHHHHHHHHHHTT--TTHHHHHHHHHHHHHHHHHHHH-S-SHHHHHHHHIIIIIHHHHHHHHHSPPPHHHHHHHHHHHHHHHHSSSSPPGGG--SGGG---S-GGGGGGTHHHHTT--GGGG-HHHHHHHHHHHHHHHHHHHT-SS-TTT-HHHHHHHHHHHHHHHTSHHHH--

Radius of gyration: 19.25 Å; Cα contacts (8 Å, |Δi|>4): 209; chains: 1; bounding box: 48×37×47 Å